Protein AF-A0A7V9THN9-F1 (afdb_monomer_lite)

Foldseek 3Di:
DDDFDKDKDKDKDWADPDPFKIKIKIKIKMFTPPLAFDQQVQADADAPLLAAPQGHPRPQFLCQPVDWDFDPDPDPPTDTDRRHNGFRIKMKMKMKMKGKDWDWDKDWDDFDDDPPDTDHTDIDTDTFTKMKMKMKMKMWGHHSDPVTHTGDIWMKIWIWIHGPQKIWIWMHTPPDDGDIGTDIDGHDSD

Secondary structure (DSSP, 8-state):
-----EEEEEEEEEEE-SSS-EEEEEEEEEEESSSPPPPGGG-B-B-BTTTBTTS-TTSBSTTTTS--B----SSTT---B-S--SBSEEEEEEEEEEEE--EEEEEEPPPEEETTEEEPPPEEEEEE-PEEEEEEEEEEEE-SSTTSPPPPPEEEEEEEEEETTEEEEEEEESSS----EEEEEES---

Radius of gyration: 24.6 Å; chains: 1; bounding box: 77×29×72 Å

Sequence (190 aa):
FGRFRTGLIDLRRYNRVDPESRLNFRLIAGGSLDGRALPPQRQHALGGEGSLPGYHLFSLDCGARQGLVYRPTADESANPYFPAYGCDAFALFQAEFRGKLGFRLRLDSEPWQDGANEMRGWGLDLDLAPDWVVFVDAGRGWSMDASRPDQDMAVDAGVGLLINRIGLYLAHPLTGGSGLNFFVRLGPRF

Structure (mmCIF, N/CA/C/O backbone):
data_AF-A0A7V9THN9-F1
#
_entry.id   AF-A0A7V9THN9-F1
#
loop_
_atom_site.group_PDB
_atom_site.id
_atom_site.type_symbol
_atom_site.label_atom_id
_atom_site.label_alt_id
_atom_site.label_comp_id
_atom_site.label_asym_id
_atom_site.label_entity_id
_atom_site.label_seq_id
_atom_site.pdbx_PDB_ins_code
_atom_site.Cartn_x
_atom_site.Cartn_y
_atom_site.Cartn_z
_atom_site.occupancy
_atom_site.B_iso_or_equiv
_atom_site.auth_seq_id
_atom_site.auth_comp_id
_atom_site.auth_asym_id
_atom_site.auth_atom_id
_atom_site.pdbx_PDB_model_num
ATOM 1 N N . PHE A 1 1 ? -14.467 -14.500 26.667 1.00 53.91 1 PHE A N 1
ATOM 2 C CA . PHE A 1 1 ? -14.298 -13.953 25.306 1.00 53.91 1 PHE A CA 1
ATOM 3 C C . PHE A 1 1 ? -15.561 -14.227 24.510 1.00 53.91 1 PHE A C 1
ATOM 5 O O . PHE A 1 1 ? -15.968 -15.380 24.429 1.00 53.91 1 PHE A O 1
ATOM 12 N N . GLY A 1 2 ? -16.235 -13.189 24.010 1.00 66.19 2 GLY A N 1
ATOM 13 C CA . GLY A 1 2 ? -17.430 -13.370 23.185 1.00 66.19 2 GLY A CA 1
ATOM 14 C C . GLY A 1 2 ? -17.085 -14.066 21.866 1.00 66.19 2 GLY A C 1
ATOM 15 O O . GLY A 1 2 ? -16.006 -13.857 21.316 1.00 66.19 2 GLY A O 1
ATOM 16 N N . ARG A 1 3 ? -17.997 -14.899 21.351 1.00 86.44 3 ARG A N 1
ATOM 17 C CA . ARG A 1 3 ? -17.922 -15.442 19.981 1.00 86.44 3 ARG A CA 1
ATOM 18 C C . ARG A 1 3 ? -17.731 -14.272 19.018 1.00 86.44 3 ARG A C 1
ATOM 20 O O . ARG A 1 3 ? -18.450 -13.305 19.191 1.00 86.44 3 ARG A O 1
ATOM 27 N N . PHE A 1 4 ? -16.866 -14.341 18.015 1.00 86.88 4 PHE A N 1
ATOM 28 C CA . PHE A 1 4 ? -16.747 -13.324 16.956 1.00 86.88 4 PHE A CA 1
ATOM 29 C C . PHE A 1 4 ? -16.800 -14.007 15.587 1.00 86.88 4 PHE A C 1
ATOM 31 O O . PHE A 1 4 ? -16.498 -15.199 15.483 1.00 86.88 4 PHE A O 1
ATOM 38 N N . ARG A 1 5 ? -17.209 -13.281 14.543 1.00 94.81 5 ARG A N 1
ATOM 39 C CA . ARG A 1 5 ? -17.146 -13.747 13.152 1.00 94.81 5 ARG A CA 1
ATOM 40 C C . ARG A 1 5 ? -16.349 -12.754 12.332 1.00 94.81 5 ARG A C 1
ATOM 42 O O . ARG A 1 5 ? -16.659 -11.569 12.323 1.00 94.81 5 ARG A O 1
ATOM 49 N N . THR A 1 6 ? -15.341 -13.263 11.641 1.00 95.50 6 THR A N 1
ATOM 50 C CA . THR A 1 6 ? -14.511 -12.483 10.730 1.00 95.50 6 THR A CA 1
ATOM 51 C C . THR A 1 6 ? -14.582 -13.076 9.332 1.00 95.50 6 THR A C 1
ATOM 53 O O . THR A 1 6 ? -14.775 -14.285 9.180 1.00 95.50 6 THR A O 1
ATOM 56 N N . GLY A 1 7 ? -14.462 -12.221 8.327 1.00 96.62 7 GLY A N 1
ATOM 57 C CA . GLY A 1 7 ? -14.360 -12.603 6.929 1.00 96.62 7 GLY A CA 1
ATOM 58 C C . GLY A 1 7 ? -13.259 -11.807 6.256 1.00 96.62 7 GLY A C 1
ATOM 59 O O . GLY A 1 7 ? -12.947 -10.692 6.674 1.00 96.62 7 GLY A O 1
ATOM 60 N N . LEU A 1 8 ? -12.675 -12.396 5.220 1.00 97.81 8 LEU A N 1
ATOM 61 C CA . LEU A 1 8 ? -11.684 -11.754 4.375 1.00 97.81 8 LEU A CA 1
ATOM 62 C C . LEU A 1 8 ? -11.903 -12.206 2.936 1.00 97.81 8 LEU A C 1
ATOM 64 O O . LEU A 1 8 ? -12.129 -13.389 2.680 1.00 97.81 8 LEU A O 1
ATOM 68 N N . ILE A 1 9 ? -11.822 -11.258 2.012 1.00 98.06 9 ILE A N 1
ATOM 69 C CA . ILE A 1 9 ? -11.867 -11.485 0.573 1.00 98.06 9 ILE A CA 1
ATOM 70 C C . ILE A 1 9 ? -10.661 -10.794 -0.067 1.00 98.06 9 ILE A C 1
ATOM 72 O O . ILE A 1 9 ? -10.387 -9.641 0.243 1.00 98.06 9 ILE A O 1
ATOM 76 N N . ASP A 1 10 ? -9.934 -11.500 -0.935 1.00 97.75 10 ASP A N 1
ATOM 77 C CA . ASP A 1 10 ? -8.822 -10.969 -1.740 1.00 97.75 10 ASP A CA 1
ATOM 78 C C . ASP A 1 10 ? -9.095 -11.336 -3.204 1.00 97.75 10 ASP A C 1
ATOM 80 O O . ASP A 1 10 ? -9.086 -12.509 -3.581 1.00 97.75 10 ASP A O 1
ATOM 84 N N . LEU A 1 11 ? -9.413 -10.328 -4.011 1.00 98.06 11 LEU A N 1
ATOM 85 C CA . LEU A 1 11 ? -9.688 -10.444 -5.435 1.00 98.06 11 LEU A CA 1
ATOM 86 C C . LEU A 1 11 ? -8.518 -9.854 -6.205 1.00 98.06 11 LEU A C 1
ATOM 88 O O . LEU A 1 11 ? -8.147 -8.701 -5.992 1.00 98.06 11 LEU A O 1
ATOM 92 N N . ARG A 1 12 ? -7.970 -10.626 -7.143 1.00 97.06 12 ARG A N 1
ATOM 93 C CA . ARG A 1 12 ? -6.851 -10.198 -7.985 1.00 97.06 12 ARG A CA 1
ATOM 94 C C . ARG A 1 12 ? -7.176 -10.421 -9.443 1.00 97.06 12 ARG A C 1
ATOM 96 O O . ARG A 1 12 ? -7.687 -11.476 -9.817 1.00 97.06 12 ARG A O 1
ATOM 103 N N . ARG A 1 13 ? -6.863 -9.433 -10.274 1.00 96.19 13 ARG A N 1
ATOM 104 C CA . ARG A 1 13 ? -7.057 -9.510 -11.718 1.00 96.19 13 ARG A CA 1
ATOM 105 C C . ARG A 1 13 ? -5.831 -8.984 -12.440 1.00 96.19 13 ARG A C 1
ATOM 107 O O . ARG A 1 13 ? -5.438 -7.842 -12.240 1.00 96.19 13 ARG A O 1
ATOM 114 N N . TYR A 1 14 ? -5.287 -9.808 -13.327 1.00 95.31 14 TYR A N 1
ATOM 115 C CA . TYR A 1 14 ? -4.123 -9.485 -14.145 1.00 95.31 14 TYR A CA 1
ATOM 116 C C . TYR A 1 14 ? -4.570 -9.383 -15.598 1.00 95.31 14 TYR A C 1
ATOM 118 O O . TYR A 1 14 ? -5.066 -10.357 -16.166 1.00 95.31 14 TYR A O 1
ATOM 126 N N . ASN A 1 15 ? -4.426 -8.205 -16.197 1.00 93.75 15 ASN A N 1
ATOM 127 C CA . ASN A 1 15 ? -4.847 -7.946 -17.568 1.00 93.75 15 ASN A CA 1
ATOM 128 C C . ASN A 1 15 ? -3.610 -7.663 -18.414 1.00 93.75 15 ASN A C 1
ATOM 130 O O . ASN A 1 15 ? -2.826 -6.768 -18.106 1.00 93.75 15 ASN A O 1
ATOM 134 N N . ARG A 1 16 ? -3.425 -8.419 -19.493 1.00 93.38 16 ARG A N 1
ATOM 135 C CA . ARG A 1 16 ? -2.402 -8.112 -20.492 1.00 93.38 16 ARG A CA 1
ATOM 136 C C . ARG A 1 16 ? -2.960 -7.040 -21.425 1.00 93.38 16 ARG A C 1
ATOM 138 O O . ARG A 1 16 ? -3.994 -7.280 -22.040 1.00 93.38 16 ARG A O 1
ATOM 145 N N . VAL A 1 17 ? -2.309 -5.880 -21.483 1.00 91.31 17 VAL A N 1
ATOM 146 C CA . VAL A 1 17 ? -2.739 -4.762 -22.343 1.00 91.31 17 VAL A CA 1
ATOM 147 C C . VAL A 1 17 ? -2.081 -4.877 -23.716 1.00 91.31 17 VAL A C 1
ATOM 149 O O . VAL A 1 17 ? -2.745 -4.714 -24.733 1.00 91.31 17 VAL A O 1
ATOM 152 N N . ASP A 1 18 ? -0.806 -5.262 -23.744 1.00 88.69 18 ASP A N 1
ATOM 153 C CA . ASP A 1 18 ? -0.036 -5.519 -24.960 1.00 88.69 18 ASP A CA 1
ATOM 154 C C . ASP A 1 18 ? 1.001 -6.645 -24.702 1.00 88.69 18 ASP A C 1
ATOM 156 O O . ASP A 1 18 ? 1.015 -7.248 -23.617 1.00 88.69 18 ASP A O 1
ATOM 160 N N . PRO A 1 19 ? 1.842 -7.034 -25.680 1.00 87.94 19 PRO A N 1
ATOM 161 C CA . PRO A 1 19 ? 2.818 -8.096 -25.476 1.00 87.94 19 PRO A CA 1
ATOM 162 C C . PRO A 1 19 ? 3.791 -7.872 -24.307 1.00 87.94 19 PRO A C 1
ATOM 164 O O . PRO A 1 19 ? 4.223 -8.863 -23.706 1.00 87.94 19 PRO A O 1
ATOM 167 N N . GLU A 1 20 ? 4.077 -6.620 -23.963 1.00 87.44 20 GLU A N 1
ATOM 168 C CA . GLU A 1 20 ? 5.100 -6.176 -23.017 1.00 87.44 20 GLU A CA 1
ATOM 169 C C . GLU A 1 20 ? 4.533 -5.460 -21.779 1.00 87.44 20 GLU A C 1
ATOM 171 O O . GLU A 1 20 ? 5.239 -5.360 -20.775 1.00 87.44 20 GLU A O 1
ATOM 176 N N . SER A 1 21 ? 3.257 -5.060 -21.787 1.00 90.38 21 SER A N 1
ATOM 177 C CA . SER A 1 21 ? 2.614 -4.351 -20.674 1.00 90.38 21 SER A CA 1
ATOM 178 C C . SER A 1 21 ? 1.455 -5.110 -20.032 1.00 90.38 21 SER A C 1
ATOM 180 O O . SER A 1 21 ? 0.700 -5.862 -20.666 1.00 90.38 21 SER A O 1
ATOM 182 N N . ARG A 1 22 ? 1.283 -4.893 -18.726 1.00 92.81 22 ARG A N 1
ATOM 183 C CA . ARG A 1 22 ? 0.204 -5.478 -17.923 1.00 92.81 22 ARG A CA 1
ATOM 184 C C . ARG A 1 22 ? -0.399 -4.451 -16.977 1.00 92.81 22 ARG A C 1
ATOM 186 O O . ARG A 1 22 ? 0.304 -3.620 -16.416 1.00 92.81 22 ARG A O 1
ATOM 193 N N . LEU A 1 23 ? -1.701 -4.582 -16.774 1.00 94.94 23 LEU A N 1
ATOM 194 C CA . LEU A 1 23 ? -2.496 -3.820 -15.828 1.00 94.94 23 LEU A CA 1
ATOM 195 C C . LEU A 1 23 ? -3.096 -4.775 -14.796 1.00 94.94 23 LEU A C 1
ATOM 197 O O . LEU A 1 23 ? -3.936 -5.622 -15.122 1.00 94.94 23 LEU A O 1
ATOM 201 N N . ASN A 1 24 ? -2.658 -4.636 -13.552 1.00 95.56 24 ASN A N 1
ATOM 202 C CA . ASN A 1 24 ? -3.003 -5.514 -12.449 1.00 95.56 24 ASN A CA 1
ATOM 203 C C . ASN A 1 24 ? -3.843 -4.753 -11.426 1.00 95.56 24 ASN A C 1
ATOM 205 O O . ASN A 1 24 ? -3.547 -3.612 -11.082 1.00 95.56 24 ASN A O 1
ATOM 209 N N . PHE A 1 25 ? -4.871 -5.414 -10.914 1.00 97.06 25 PHE A N 1
ATOM 210 C CA . PHE A 1 25 ? -5.738 -4.893 -9.870 1.00 97.06 25 PHE A CA 1
ATOM 211 C C . PHE A 1 25 ? -5.809 -5.881 -8.718 1.00 97.06 25 PHE A C 1
ATOM 213 O O . PHE A 1 25 ? -5.881 -7.095 -8.936 1.00 97.06 25 PHE A O 1
ATOM 220 N N . ARG A 1 26 ? -5.862 -5.354 -7.501 1.00 97.25 26 ARG A N 1
ATOM 221 C CA . ARG A 1 26 ? -6.133 -6.110 -6.288 1.00 97.25 26 ARG A CA 1
ATOM 222 C C . ARG A 1 26 ? -7.123 -5.353 -5.418 1.00 97.25 26 ARG A C 1
ATOM 224 O O . ARG A 1 26 ? -6.970 -4.161 -5.189 1.00 97.25 26 ARG A O 1
ATOM 231 N N . LEU A 1 27 ? -8.121 -6.065 -4.920 1.00 98.06 27 LEU A N 1
ATOM 232 C CA . LEU A 1 27 ? -9.055 -5.581 -3.916 1.00 98.06 27 LEU A CA 1
ATOM 233 C C . LEU A 1 27 ? -9.049 -6.581 -2.768 1.00 98.06 27 LEU A C 1
ATOM 235 O O . LEU A 1 27 ? -9.423 -7.736 -2.958 1.00 98.06 27 LEU A O 1
ATOM 239 N N . ILE A 1 28 ? -8.642 -6.139 -1.586 1.00 97.94 28 ILE A N 1
ATOM 240 C CA . ILE A 1 28 ? -8.711 -6.931 -0.365 1.00 97.94 28 ILE A CA 1
ATOM 241 C C . ILE A 1 28 ? -9.543 -6.189 0.673 1.00 97.94 28 ILE A C 1
ATOM 243 O O . ILE A 1 28 ? -9.328 -5.010 0.933 1.00 97.94 28 ILE A O 1
ATOM 247 N N . ALA A 1 29 ? -10.508 -6.879 1.261 1.00 98.19 29 ALA A N 1
ATOM 248 C CA . ALA A 1 29 ? -11.337 -6.342 2.326 1.00 98.19 29 ALA A CA 1
ATOM 249 C C . ALA A 1 29 ? -11.581 -7.422 3.372 1.00 98.19 29 ALA A C 1
ATOM 251 O O . ALA A 1 29 ? -11.646 -8.613 3.059 1.00 98.19 29 ALA A O 1
ATOM 252 N N . GLY A 1 30 ? -11.716 -7.018 4.625 1.00 97.62 30 GLY A N 1
ATOM 253 C CA . GLY A 1 30 ? -11.952 -7.962 5.702 1.00 97.62 30 GLY A CA 1
ATOM 254 C C . GLY A 1 30 ? -12.265 -7.278 7.014 1.00 97.62 30 GLY A C 1
ATOM 255 O O . GLY A 1 30 ? -12.125 -6.065 7.147 1.00 97.62 30 GLY A O 1
ATOM 256 N N . GLY A 1 31 ? -12.716 -8.062 7.983 1.00 96.88 31 GLY A N 1
ATOM 257 C CA . GLY A 1 31 ? -13.090 -7.541 9.289 1.00 96.88 31 GLY A CA 1
ATOM 258 C C . GLY A 1 31 ? -14.212 -8.310 9.958 1.00 96.88 31 GLY A C 1
ATOM 259 O O . GLY A 1 31 ? -14.461 -9.478 9.649 1.00 96.88 31 GLY A O 1
ATOM 260 N N . SER A 1 32 ? -14.869 -7.640 10.899 1.00 96.19 32 SER A N 1
ATOM 261 C CA . SER A 1 32 ? -16.039 -8.135 11.618 1.00 96.19 32 SER A CA 1
ATOM 262 C C . SER A 1 32 ? -17.243 -8.295 10.689 1.00 96.19 32 SER A C 1
ATOM 264 O O . SER A 1 32 ? -17.630 -7.360 9.993 1.00 96.19 32 SER A O 1
ATOM 266 N N . LEU A 1 33 ? -17.860 -9.479 10.699 1.00 95.50 33 LEU A N 1
ATOM 267 C CA . LEU A 1 33 ? -19.071 -9.782 9.918 1.00 95.50 33 LEU A CA 1
ATOM 268 C C . LEU A 1 33 ? -20.364 -9.592 10.712 1.00 95.50 33 LEU A C 1
ATOM 270 O O . LEU A 1 33 ? -21.453 -9.712 10.159 1.00 95.50 33 LEU A O 1
ATOM 274 N N . ASP A 1 34 ? -20.258 -9.377 12.020 1.00 93.31 34 ASP A N 1
ATOM 275 C CA . ASP A 1 34 ? -21.409 -9.226 12.909 1.00 93.31 34 ASP A CA 1
ATOM 276 C C . ASP A 1 34 ? -21.431 -7.884 13.645 1.00 93.31 34 ASP A C 1
ATOM 278 O O . ASP A 1 34 ? -22.173 -7.732 14.612 1.00 93.31 34 ASP A O 1
ATOM 282 N N . GLY A 1 35 ? -20.643 -6.915 13.165 1.00 91.06 35 GLY A N 1
ATOM 283 C CA . GLY A 1 35 ? -20.645 -5.535 13.653 1.00 91.06 35 GLY A CA 1
ATOM 284 C C . GLY A 1 35 ? -20.095 -5.370 15.068 1.00 91.06 35 GLY A C 1
ATOM 285 O O . GLY A 1 35 ? -20.323 -4.343 15.696 1.00 91.06 35 GLY A O 1
ATOM 286 N N . ARG A 1 36 ? -19.403 -6.380 15.605 1.00 93.25 36 ARG A N 1
ATOM 287 C CA . ARG A 1 36 ? -18.794 -6.326 16.939 1.00 93.25 36 ARG A CA 1
ATOM 288 C C . ARG A 1 36 ? -17.298 -6.087 16.844 1.00 93.25 36 ARG A C 1
ATOM 290 O O . ARG A 1 36 ? -16.661 -6.586 15.914 1.00 93.25 36 ARG A O 1
ATOM 297 N N . ALA A 1 37 ? -16.753 -5.380 17.831 1.00 92.94 37 ALA A N 1
ATOM 298 C CA . ALA A 1 37 ? -15.317 -5.165 17.959 1.00 92.94 37 ALA A CA 1
ATOM 299 C C . ALA A 1 37 ? -14.564 -6.503 17.940 1.00 92.94 37 ALA A C 1
ATOM 301 O O . ALA A 1 37 ? -14.927 -7.461 18.636 1.00 92.94 37 ALA A O 1
ATOM 302 N N . LEU A 1 38 ? -13.529 -6.574 17.108 1.00 94.44 38 LEU A N 1
ATOM 303 C CA . LEU A 1 38 ? -12.670 -7.740 17.018 1.00 94.44 38 LEU A CA 1
ATOM 304 C C . LEU A 1 38 ? -11.696 -7.747 18.198 1.00 94.44 38 LEU A C 1
ATOM 306 O O . LEU A 1 38 ? -11.260 -6.687 18.653 1.00 94.44 38 LEU A O 1
ATOM 310 N N . PRO A 1 39 ? -11.302 -8.933 18.695 1.00 92.44 39 PRO A N 1
ATOM 311 C CA . PRO A 1 39 ? -10.204 -9.006 19.646 1.00 92.44 39 PRO A CA 1
ATOM 312 C C . PRO A 1 39 ? -8.922 -8.442 19.001 1.00 92.44 39 PRO A C 1
ATOM 314 O O . PRO A 1 39 ? -8.739 -8.626 17.794 1.00 92.44 39 PRO A O 1
ATOM 317 N N . PRO A 1 40 ? -8.002 -7.825 19.767 1.00 91.31 40 PRO A N 1
ATOM 318 C CA . PRO A 1 40 ? -6.825 -7.146 19.212 1.00 91.31 40 PRO A CA 1
ATOM 319 C C . PRO A 1 40 ? -5.994 -7.999 18.242 1.00 91.31 40 PRO A C 1
ATOM 321 O O . PRO A 1 40 ? -5.515 -7.500 17.234 1.00 91.31 40 PRO A O 1
ATOM 324 N N . GLN A 1 41 ? -5.894 -9.313 18.466 1.00 91.62 41 GLN A N 1
ATOM 325 C CA . GLN A 1 41 ? -5.148 -10.246 17.604 1.00 91.62 41 GLN A CA 1
ATOM 326 C C . GLN A 1 41 ? -5.793 -10.479 16.224 1.00 91.62 41 GLN A C 1
ATOM 328 O O . GLN A 1 41 ? -5.217 -11.161 15.378 1.00 91.62 41 GLN A O 1
ATOM 333 N N . ARG A 1 42 ? -7.021 -9.995 16.019 1.00 94.06 42 ARG A N 1
ATOM 334 C CA . ARG A 1 42 ? -7.793 -10.107 14.773 1.00 94.06 42 ARG A CA 1
ATOM 335 C C . ARG A 1 42 ? -8.072 -8.749 14.135 1.00 94.06 42 ARG A C 1
ATOM 337 O O . ARG A 1 42 ? -8.706 -8.714 13.090 1.00 94.06 42 ARG A O 1
ATOM 344 N N . GLN A 1 43 ? -7.636 -7.661 14.759 1.00 95.50 43 GLN A N 1
ATOM 345 C CA . GLN A 1 43 ? -7.740 -6.329 14.181 1.00 95.50 43 GLN A CA 1
ATOM 346 C C . GLN A 1 43 ? -6.696 -6.138 13.079 1.00 95.50 43 GLN A C 1
ATOM 348 O O . GLN A 1 43 ? -5.666 -6.814 13.041 1.00 95.50 43 GLN A O 1
ATOM 353 N N . HIS A 1 44 ? -6.969 -5.201 12.181 1.00 95.81 44 HIS A N 1
ATOM 354 C CA . HIS A 1 44 ? -6.170 -4.939 10.993 1.00 95.81 44 HIS A CA 1
ATOM 355 C C . HIS A 1 44 ? -5.741 -3.481 10.957 1.00 95.81 44 HIS A C 1
ATOM 357 O O . HIS A 1 44 ? -6.511 -2.595 11.302 1.00 95.81 44 HIS A O 1
ATOM 363 N N . ALA A 1 45 ? -4.530 -3.216 10.496 1.00 95.75 45 ALA A N 1
ATOM 364 C CA . ALA A 1 45 ? -4.054 -1.860 10.291 1.00 95.75 45 ALA A CA 1
ATOM 365 C C . ALA A 1 45 ? -3.393 -1.759 8.915 1.00 95.75 45 ALA A C 1
ATOM 367 O O . ALA A 1 45 ? -2.813 -2.734 8.429 1.00 95.75 45 ALA A O 1
ATOM 368 N N . LEU A 1 46 ? -3.532 -0.594 8.286 1.00 96.25 46 LEU A N 1
ATOM 369 C CA . LEU A 1 46 ? -2.955 -0.284 6.978 1.00 96.25 46 LEU A CA 1
ATOM 370 C C . LEU A 1 46 ? -1.800 0.718 7.135 1.00 96.25 46 LEU A C 1
ATOM 372 O O . LEU A 1 46 ? -1.645 1.363 8.175 1.00 96.25 46 LEU A O 1
ATOM 376 N N . GLY A 1 47 ? -0.980 0.825 6.094 1.00 95.06 47 GLY A N 1
ATOM 377 C CA . GLY A 1 47 ? 0.286 1.556 6.091 1.00 95.06 47 GLY A CA 1
ATOM 378 C C . GLY A 1 47 ? 1.483 0.634 5.845 1.00 95.06 47 GLY A C 1
ATOM 379 O O . GLY A 1 47 ? 1.450 -0.554 6.184 1.00 95.06 47 GLY A O 1
ATOM 380 N N . GLY A 1 48 ? 2.540 1.179 5.248 1.00 94.62 48 GLY A N 1
ATOM 381 C CA . GLY A 1 48 ? 3.750 0.452 4.870 1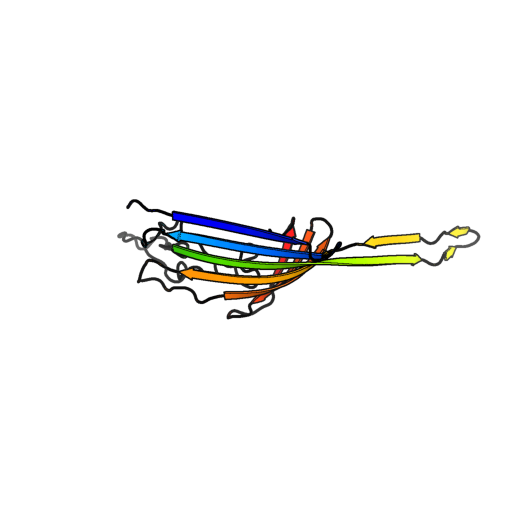.00 94.62 48 GLY A CA 1
ATOM 382 C C . GLY A 1 48 ? 3.644 -0.295 3.537 1.00 94.62 48 GLY A C 1
ATOM 383 O O . GLY A 1 48 ? 2.592 -0.387 2.903 1.00 94.62 48 GLY A O 1
ATOM 384 N N . GLU A 1 49 ? 4.755 -0.901 3.125 1.00 93.44 49 GLU A N 1
ATOM 385 C CA . GLU A 1 49 ? 5.033 -1.398 1.767 1.00 93.44 49 GLU A CA 1
ATOM 386 C C . GLU A 1 49 ? 4.144 -2.573 1.318 1.00 93.44 49 GLU A C 1
ATOM 388 O O . GLU A 1 49 ? 4.116 -2.949 0.142 1.00 93.44 49 GLU A O 1
ATOM 393 N N . GLY A 1 50 ? 3.430 -3.191 2.262 1.00 89.69 50 GLY A N 1
ATOM 394 C CA . GLY A 1 50 ? 2.471 -4.265 2.008 1.00 89.69 50 GLY A CA 1
ATOM 395 C C . GLY A 1 50 ? 1.043 -3.790 1.723 1.00 89.69 50 GLY A C 1
ATOM 396 O O . GLY A 1 50 ? 0.234 -4.598 1.264 1.00 89.69 50 GLY A O 1
ATOM 397 N N . SER A 1 51 ? 0.726 -2.520 1.997 1.00 94.94 51 SER A N 1
ATOM 398 C CA . SER A 1 51 ? -0.616 -1.957 1.811 1.00 94.94 51 SER A CA 1
ATOM 399 C C . SER A 1 51 ? -0.576 -0.574 1.164 1.00 94.94 51 SER A C 1
ATOM 401 O O . SER A 1 51 ? -0.915 -0.460 -0.007 1.00 94.94 51 SER A O 1
ATOM 403 N N . LEU A 1 52 ? -0.123 0.433 1.908 1.00 96.50 52 LEU A N 1
ATOM 404 C CA . LEU A 1 52 ? -0.020 1.830 1.503 1.00 96.50 52 LEU A CA 1
ATOM 405 C C . LEU A 1 52 ? 1.445 2.285 1.668 1.00 96.50 52 LEU A C 1
ATOM 407 O O . LEU A 1 52 ? 1.807 2.785 2.741 1.00 96.50 52 LEU A O 1
ATOM 411 N N . PRO A 1 53 ? 2.319 2.044 0.670 1.00 96.19 53 PRO A N 1
ATOM 412 C CA . PRO A 1 53 ? 3.753 2.323 0.758 1.00 96.19 53 PRO A CA 1
ATOM 413 C C . PRO A 1 53 ? 4.103 3.803 0.957 1.00 96.19 53 PRO A C 1
ATOM 415 O O . PRO A 1 53 ? 5.211 4.092 1.399 1.00 96.19 53 PRO A O 1
ATOM 418 N N . GLY A 1 54 ? 3.207 4.739 0.637 1.00 96.38 54 GLY A N 1
ATOM 419 C CA . GLY A 1 54 ? 3.406 6.165 0.909 1.00 96.38 54 GLY A CA 1
ATOM 420 C C . GLY A 1 54 ? 3.257 6.533 2.390 1.00 96.38 54 GLY A C 1
ATOM 421 O O . GLY A 1 54 ? 3.620 7.637 2.784 1.00 96.38 54 GLY A O 1
ATOM 422 N N . TYR A 1 55 ? 2.744 5.621 3.218 1.00 96.12 55 TYR A N 1
ATOM 423 C CA . TYR A 1 55 ? 2.468 5.844 4.635 1.00 96.12 55 TYR A CA 1
ATOM 424 C C . TYR A 1 55 ? 3.355 4.964 5.515 1.00 96.12 55 TYR A C 1
ATOM 426 O O . TYR A 1 55 ? 3.749 3.862 5.130 1.00 96.12 55 TYR A O 1
ATOM 434 N N . HIS A 1 56 ? 3.629 5.423 6.737 1.00 93.50 56 HIS A N 1
ATOM 435 C CA . HIS A 1 56 ? 4.352 4.619 7.718 1.00 93.50 56 HIS A CA 1
ATOM 436 C C . HIS A 1 56 ? 3.567 3.357 8.101 1.00 93.50 56 HIS A C 1
ATOM 438 O O . HIS A 1 56 ? 2.343 3.268 7.968 1.00 93.50 56 HIS A O 1
ATOM 444 N N . LEU A 1 57 ? 4.287 2.357 8.611 1.00 92.81 57 LEU A N 1
ATOM 445 C CA . LEU A 1 57 ? 3.667 1.137 9.110 1.00 92.81 57 LEU A CA 1
ATOM 446 C C . LEU A 1 57 ? 2.655 1.477 10.215 1.00 92.81 57 LEU A C 1
ATOM 448 O O . LEU A 1 57 ? 2.987 2.172 11.174 1.00 92.81 57 LEU A O 1
ATOM 452 N N . PHE A 1 58 ? 1.436 0.951 10.085 1.00 92.50 58 PHE A N 1
ATOM 453 C CA . PHE A 1 58 ? 0.322 1.197 11.008 1.00 92.50 58 PHE A CA 1
ATOM 454 C C . PHE A 1 58 ? -0.164 2.654 11.085 1.00 92.50 58 PHE A C 1
ATOM 456 O O . PHE A 1 58 ? -0.749 3.037 12.094 1.00 92.50 58 PHE A O 1
ATOM 463 N N . SER A 1 59 ? 0.024 3.466 10.039 1.00 92.75 59 SER A N 1
ATOM 464 C CA . SER A 1 59 ? -0.561 4.815 9.991 1.00 92.75 59 SER A CA 1
ATOM 465 C C . SER A 1 59 ? -2.093 4.824 10.051 1.00 92.75 59 SER A C 1
ATOM 467 O O . SER A 1 59 ? -2.669 5.795 10.532 1.00 92.75 59 SER A O 1
ATOM 469 N N . LEU A 1 60 ? -2.758 3.767 9.574 1.00 95.06 60 LEU A N 1
ATOM 470 C CA . LEU A 1 60 ? -4.214 3.620 9.618 1.00 95.06 60 LEU A CA 1
ATOM 471 C C . LEU A 1 60 ? -4.583 2.476 10.570 1.00 95.06 60 LEU A C 1
ATOM 473 O O . LEU A 1 60 ? -4.774 1.335 10.147 1.00 95.06 60 LEU A O 1
ATOM 477 N N . ASP A 1 61 ? -4.678 2.783 11.862 1.00 95.25 61 ASP A N 1
ATOM 478 C CA . ASP A 1 61 ? -4.872 1.810 12.948 1.00 95.25 61 ASP A CA 1
ATOM 479 C C . ASP A 1 61 ? -6.151 2.038 13.783 1.00 95.25 61 ASP A C 1
ATOM 481 O O . ASP A 1 61 ? -6.288 1.487 14.874 1.00 95.25 61 ASP A O 1
ATOM 485 N N . CYS A 1 62 ? -7.084 2.866 13.299 1.00 95.38 62 CYS A N 1
ATOM 486 C CA . CYS A 1 62 ? -8.286 3.294 14.030 1.00 95.38 62 CYS A CA 1
ATOM 487 C C . CYS A 1 62 ? -8.008 3.762 15.473 1.00 95.38 62 CYS A C 1
ATOM 489 O O . CYS A 1 62 ? -8.727 3.412 16.410 1.00 95.38 62 CYS A O 1
ATOM 491 N N . GLY A 1 63 ? -6.914 4.504 15.676 1.00 91.12 63 GLY A N 1
ATOM 492 C CA . GLY A 1 63 ? -6.556 5.069 16.975 1.00 91.12 63 GLY A CA 1
ATOM 493 C C . GLY A 1 63 ? -6.023 4.051 17.983 1.00 91.12 63 GLY A C 1
ATOM 494 O O . GLY A 1 63 ? -5.867 4.383 19.158 1.00 91.12 63 GLY A O 1
ATOM 495 N N . ALA A 1 64 ? -5.708 2.823 17.555 1.00 90.81 64 ALA A N 1
ATOM 496 C CA . ALA A 1 64 ? -5.195 1.771 18.431 1.00 90.81 64 ALA A CA 1
ATOM 497 C C . ALA A 1 64 ? -3.933 2.184 19.210 1.00 90.81 64 ALA A C 1
ATOM 499 O O . ALA A 1 64 ? -3.717 1.701 20.322 1.00 90.81 64 ALA A O 1
ATOM 500 N N . ARG A 1 65 ? -3.124 3.096 18.653 1.00 85.25 65 ARG A N 1
ATOM 501 C CA . ARG A 1 65 ? -1.883 3.600 19.261 1.00 85.25 65 ARG A CA 1
ATOM 502 C C . ARG A 1 65 ? -2.001 4.985 19.905 1.00 85.25 65 ARG A C 1
ATOM 504 O O . ARG A 1 65 ? -0.988 5.527 20.336 1.00 85.25 65 ARG A O 1
ATOM 511 N N . GLN A 1 66 ? -3.199 5.566 19.988 1.00 83.44 66 GLN A N 1
ATOM 512 C CA . GLN A 1 66 ? -3.388 6.926 20.518 1.00 83.44 66 GLN A CA 1
ATOM 513 C C . GLN A 1 66 ? -3.460 6.991 22.051 1.00 83.44 66 GLN A C 1
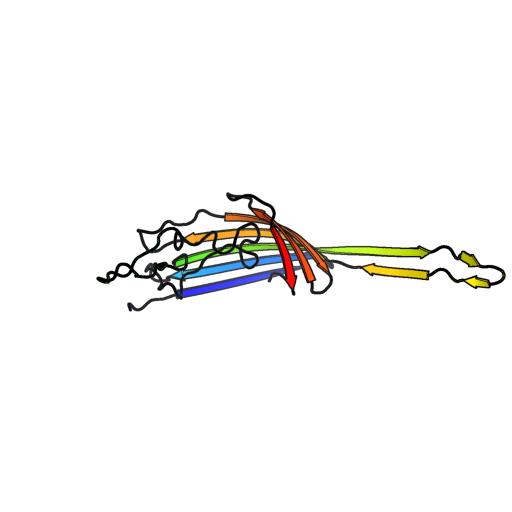ATOM 515 O O . GLN A 1 66 ? -3.231 8.054 22.622 1.00 83.44 66 GLN A O 1
ATOM 520 N N . GLY A 1 67 ? -3.754 5.877 22.728 1.00 73.12 67 GLY A N 1
ATOM 521 C CA . GLY A 1 67 ? -3.920 5.841 24.181 1.00 73.12 67 GLY A CA 1
ATOM 522 C C . GLY A 1 67 ? -3.280 4.612 24.815 1.00 73.12 67 GLY A C 1
ATOM 523 O O . GLY A 1 67 ? -3.488 3.484 24.367 1.00 73.12 67 GLY A O 1
ATOM 524 N N . LEU A 1 68 ? -2.514 4.841 25.880 1.00 81.56 68 LEU A N 1
ATOM 525 C CA . LEU A 1 68 ? -1.991 3.788 26.742 1.00 81.56 68 LEU A CA 1
ATOM 526 C C . LEU A 1 68 ? -2.994 3.500 27.858 1.00 81.56 68 LEU A C 1
ATOM 528 O O . LEU A 1 68 ? -3.533 4.421 28.471 1.00 81.56 68 LEU A O 1
ATOM 532 N N . VAL A 1 69 ? -3.217 2.220 28.144 1.00 81.19 69 VAL A N 1
ATOM 533 C CA . VAL A 1 69 ? -4.000 1.780 29.300 1.00 81.19 69 VAL A CA 1
ATOM 534 C C . VAL A 1 69 ? -3.052 1.212 30.345 1.00 81.19 69 VAL A C 1
ATOM 536 O O . VAL A 1 69 ? -2.131 0.455 30.032 1.00 81.19 69 VAL A O 1
ATOM 539 N N . TYR A 1 70 ? -3.294 1.570 31.602 1.00 81.56 70 TYR A N 1
ATOM 540 C CA . TYR A 1 70 ? -2.562 1.051 32.749 1.00 81.56 70 TYR A CA 1
ATOM 541 C C . TYR A 1 70 ? -3.354 -0.083 33.383 1.00 81.56 70 TYR A C 1
ATOM 543 O O . TYR A 1 70 ? -4.585 -0.046 33.468 1.00 81.56 70 TYR A O 1
ATOM 551 N N . ARG A 1 71 ? -2.654 -1.129 33.822 1.00 75.44 71 ARG A N 1
ATOM 552 C CA . ARG A 1 71 ? -3.299 -2.193 34.587 1.00 75.44 71 ARG A CA 1
ATOM 553 C C . ARG A 1 71 ? -3.736 -1.608 35.936 1.00 75.44 71 ARG A C 1
ATOM 555 O O . ARG A 1 71 ? -2.912 -0.972 36.586 1.00 75.44 71 ARG A O 1
ATOM 562 N N . PRO A 1 72 ? -4.982 -1.826 36.385 1.00 67.56 72 PRO A N 1
ATOM 563 C CA . PRO A 1 72 ? -5.390 -1.434 37.725 1.00 67.56 72 PRO A CA 1
ATOM 564 C C . PRO A 1 72 ? -4.739 -2.393 38.732 1.00 67.56 72 PRO A C 1
ATOM 566 O O . PRO A 1 72 ? -5.312 -3.415 39.105 1.00 67.56 72 PRO A O 1
ATOM 569 N N . THR A 1 73 ? -3.498 -2.111 39.114 1.00 67.44 73 THR A N 1
ATOM 570 C CA . THR A 1 73 ? -2.777 -2.770 40.210 1.00 67.44 73 THR A CA 1
ATOM 571 C C . THR A 1 73 ? -2.394 -1.721 41.245 1.00 67.44 73 THR A C 1
ATOM 573 O O . THR A 1 73 ? -2.115 -0.585 40.884 1.00 67.44 73 THR A O 1
ATOM 576 N N . ALA A 1 74 ? -2.349 -2.098 42.527 1.00 61.72 74 ALA A N 1
ATOM 577 C CA . ALA A 1 74 ? -1.908 -1.234 43.634 1.00 61.72 74 ALA A CA 1
ATOM 578 C C . ALA A 1 74 ? -0.410 -0.853 43.573 1.00 61.72 74 ALA A C 1
ATOM 580 O O . ALA A 1 74 ? 0.123 -0.266 44.507 1.00 61.72 74 ALA A O 1
ATOM 581 N N . ASP A 1 75 ? 0.259 -1.235 42.490 1.00 62.88 75 ASP A N 1
ATOM 582 C CA . ASP A 1 75 ? 1.677 -1.071 42.243 1.00 62.88 75 ASP A CA 1
ATOM 583 C C . ASP A 1 75 ? 1.818 -0.073 41.087 1.00 62.88 75 ASP A C 1
ATOM 585 O O . ASP A 1 75 ? 1.366 -0.338 39.966 1.00 62.88 75 ASP A O 1
ATOM 589 N N . GLU A 1 76 ? 2.391 1.097 41.376 1.00 57.09 76 GLU A N 1
ATOM 590 C CA . GLU A 1 76 ? 2.564 2.218 40.435 1.00 57.09 76 GLU A CA 1
ATOM 591 C C . GLU A 1 76 ? 3.535 1.890 39.281 1.00 57.09 76 GLU A C 1
ATOM 593 O O . GLU A 1 76 ? 3.721 2.684 38.362 1.00 57.09 76 GLU A O 1
ATOM 598 N N . SER A 1 77 ? 4.126 0.693 39.294 1.00 63.97 77 SER A N 1
ATOM 599 C CA . SER A 1 77 ? 5.052 0.166 38.289 1.00 63.97 77 SER A CA 1
ATOM 600 C C . SER A 1 77 ? 4.376 -0.556 37.108 1.00 63.97 77 SER A C 1
ATOM 602 O O . SER A 1 77 ? 5.048 -1.203 36.302 1.00 63.97 77 SER A O 1
ATOM 604 N N . ALA A 1 78 ? 3.046 -0.475 36.974 1.00 70.62 78 ALA A N 1
ATOM 605 C CA . ALA A 1 78 ? 2.315 -1.167 35.915 1.00 70.62 78 ALA A CA 1
ATOM 606 C C . ALA A 1 78 ? 2.748 -0.704 34.511 1.00 70.62 78 ALA A C 1
ATOM 608 O O . ALA A 1 78 ? 2.482 0.427 34.101 1.00 70.62 78 ALA A O 1
ATOM 609 N N . ASN A 1 79 ? 3.353 -1.616 33.742 1.00 79.75 79 ASN A N 1
ATOM 610 C CA . ASN A 1 79 ? 3.718 -1.347 32.355 1.00 79.75 79 ASN A CA 1
ATOM 611 C C . ASN A 1 79 ? 2.467 -0.987 31.531 1.00 79.75 79 ASN A C 1
ATOM 613 O O . ASN A 1 79 ? 1.512 -1.777 31.499 1.00 79.75 79 ASN A O 1
ATOM 617 N N . PRO A 1 80 ? 2.463 0.172 30.851 1.00 82.06 80 PRO A N 1
ATOM 618 C CA . PRO A 1 80 ? 1.354 0.556 29.997 1.00 82.06 80 PRO A CA 1
ATOM 619 C C . PRO A 1 80 ? 1.259 -0.385 28.791 1.00 82.06 80 PRO A C 1
ATOM 621 O O . PRO A 1 80 ? 2.268 -0.885 28.289 1.00 82.06 80 PRO A O 1
ATOM 624 N N . TYR A 1 81 ? 0.043 -0.617 28.303 1.00 83.62 81 TYR A N 1
ATOM 625 C CA . TYR A 1 81 ? -0.201 -1.434 27.116 1.00 83.62 81 TYR A CA 1
ATOM 626 C C . TYR A 1 81 ? -1.242 -0.789 26.201 1.00 83.62 81 TYR A C 1
ATOM 628 O O . TYR A 1 81 ? -2.087 -0.008 26.640 1.00 83.62 81 TYR A O 1
ATOM 636 N N . PHE A 1 82 ? -1.188 -1.136 24.915 1.00 86.62 82 PHE A N 1
ATOM 637 C CA . PHE A 1 82 ? -2.216 -0.748 23.956 1.00 86.62 82 PHE A CA 1
ATOM 638 C C . PHE A 1 82 ? -3.385 -1.737 24.037 1.00 86.62 82 PHE A C 1
ATOM 640 O O . PHE A 1 82 ? -3.168 -2.945 23.895 1.00 86.62 82 PHE A O 1
ATOM 647 N N . PRO A 1 83 ? -4.623 -1.267 24.268 1.00 84.88 83 PRO A N 1
ATOM 648 C CA . PRO A 1 83 ? -5.789 -2.143 24.379 1.00 84.88 83 PRO A CA 1
ATOM 649 C C . PRO A 1 83 ? -6.237 -2.700 23.019 1.00 84.88 83 PRO A C 1
ATOM 651 O O . PRO A 1 83 ? -7.016 -3.650 22.971 1.00 84.88 83 PRO A O 1
ATOM 654 N N . ALA A 1 84 ? -5.743 -2.121 21.925 1.00 89.31 84 ALA A N 1
ATOM 655 C CA . ALA A 1 84 ? -6.089 -2.444 20.552 1.00 89.31 84 ALA A CA 1
ATOM 656 C C . ALA A 1 84 ? -4.834 -2.566 19.678 1.00 89.31 84 ALA A C 1
ATOM 658 O O . ALA A 1 84 ? -3.759 -2.084 20.032 1.00 89.31 84 ALA A O 1
ATOM 659 N N . TYR A 1 85 ? -4.988 -3.204 18.519 1.00 90.69 85 TYR A N 1
ATOM 660 C CA . TYR A 1 85 ? -3.933 -3.348 17.514 1.00 90.69 85 TYR A CA 1
ATOM 661 C C . TYR A 1 85 ? -4.242 -2.595 16.213 1.00 90.69 85 TYR A C 1
ATOM 663 O O . TYR A 1 85 ? -3.322 -2.156 15.527 1.00 90.69 85 TYR A O 1
ATOM 671 N N . GLY A 1 86 ? -5.525 -2.437 15.870 1.00 95.38 86 GLY A N 1
ATOM 672 C CA . GLY A 1 86 ? -5.950 -1.775 14.640 1.00 95.38 86 GLY A CA 1
ATOM 673 C C . GLY A 1 86 ? -7.469 -1.634 14.520 1.00 95.38 86 GLY A C 1
ATOM 674 O O . GLY A 1 86 ? -8.208 -1.741 15.498 1.00 95.38 86 GLY A O 1
ATOM 675 N N . CYS A 1 87 ? -7.934 -1.459 13.294 1.00 96.62 87 CYS A N 1
ATOM 676 C CA . CYS A 1 87 ? -9.333 -1.413 12.892 1.00 96.62 87 CYS A CA 1
ATOM 677 C C . CYS A 1 87 ? -10.023 -2.787 12.951 1.00 96.62 87 CYS A C 1
ATOM 679 O O . CYS A 1 87 ? -9.398 -3.837 12.782 1.00 96.62 87 CYS A O 1
ATOM 681 N N . ASP A 1 88 ? -11.340 -2.781 13.143 1.00 97.19 88 ASP A N 1
ATOM 682 C CA . ASP A 1 88 ? -12.181 -3.985 13.162 1.00 97.19 88 ASP A CA 1
ATOM 683 C C . ASP A 1 88 ? -12.658 -4.392 11.761 1.00 97.19 88 ASP A C 1
ATOM 685 O O . ASP A 1 88 ? -13.067 -5.534 11.551 1.00 97.19 88 ASP A O 1
ATOM 689 N N . ALA A 1 89 ? -12.601 -3.472 10.798 1.00 97.44 89 ALA A N 1
ATOM 690 C CA . ALA A 1 89 ? -12.781 -3.743 9.380 1.00 97.44 89 ALA A CA 1
ATOM 691 C C . ALA A 1 89 ? -11.867 -2.861 8.529 1.00 97.44 89 ALA A C 1
ATOM 693 O O . ALA A 1 89 ? -11.447 -1.789 8.961 1.00 97.44 89 ALA A O 1
ATOM 694 N N . PHE A 1 90 ? -11.558 -3.307 7.315 1.00 98.12 90 PHE A N 1
ATOM 695 C CA . PHE A 1 90 ? -10.753 -2.558 6.358 1.00 98.12 90 PHE A CA 1
ATOM 696 C C . PHE A 1 90 ? -11.098 -2.920 4.913 1.00 98.12 90 PHE A C 1
ATOM 698 O O . PHE A 1 90 ? -11.626 -3.998 4.624 1.00 98.12 90 PHE A O 1
ATOM 705 N N . ALA A 1 91 ? -10.747 -2.017 4.005 1.00 98.44 91 ALA A N 1
ATOM 706 C CA . ALA A 1 91 ? -10.722 -2.252 2.572 1.00 98.44 91 ALA A CA 1
ATOM 707 C C . ALA A 1 91 ? -9.469 -1.600 1.980 1.00 98.44 91 ALA A C 1
ATOM 709 O O . ALA A 1 91 ? -9.086 -0.504 2.383 1.00 98.44 91 ALA A O 1
ATOM 710 N N . LEU A 1 92 ? -8.836 -2.285 1.034 1.00 98.50 92 LEU A N 1
ATOM 711 C CA . LEU A 1 92 ? -7.646 -1.844 0.320 1.00 98.50 92 LEU A CA 1
ATOM 712 C C . LEU A 1 92 ? -7.791 -2.207 -1.156 1.00 98.50 92 LEU A C 1
ATOM 714 O O . LEU A 1 92 ? -8.000 -3.366 -1.516 1.00 98.50 92 LEU A O 1
ATOM 718 N N . PHE A 1 93 ? -7.630 -1.205 -2.001 1.00 98.38 93 PHE A N 1
ATOM 719 C CA . PHE A 1 93 ? -7.548 -1.318 -3.442 1.00 98.38 93 PHE A CA 1
ATOM 720 C C . PHE A 1 93 ? -6.136 -0.962 -3.902 1.00 98.38 93 PHE A C 1
ATOM 722 O O . PHE A 1 93 ? -5.549 0.001 -3.419 1.00 98.38 93 PHE A O 1
ATOM 729 N N . GLN A 1 94 ? -5.602 -1.736 -4.840 1.00 98.06 94 GLN A N 1
ATOM 730 C CA . GLN A 1 94 ? -4.281 -1.534 -5.423 1.00 98.06 94 GLN A CA 1
ATOM 731 C C . GLN A 1 94 ? -4.385 -1.695 -6.936 1.00 98.06 94 GLN A C 1
ATOM 733 O O . GLN A 1 94 ? -4.927 -2.694 -7.422 1.00 98.06 94 GLN A O 1
ATOM 738 N N . ALA A 1 95 ? -3.852 -0.737 -7.682 1.00 97.81 95 ALA A N 1
ATOM 739 C CA . ALA A 1 95 ? -3.733 -0.812 -9.128 1.00 97.81 95 ALA A CA 1
ATOM 740 C C . ALA A 1 95 ? -2.277 -0.602 -9.538 1.00 97.81 95 ALA A C 1
ATOM 742 O O . ALA A 1 95 ? -1.613 0.319 -9.073 1.00 97.81 95 ALA A O 1
ATOM 743 N N . GLU A 1 96 ? -1.791 -1.464 -10.422 1.00 96.00 96 GLU A N 1
ATOM 744 C CA . GLU A 1 96 ? -0.415 -1.462 -10.903 1.00 96.00 96 GLU A CA 1
ATOM 745 C C . GLU A 1 96 ? -0.414 -1.557 -12.426 1.00 96.00 96 GLU A C 1
ATOM 747 O O . GLU A 1 96 ? -1.003 -2.474 -13.001 1.00 96.00 96 GLU A O 1
ATOM 752 N N . PHE A 1 97 ? 0.283 -0.638 -13.083 1.00 94.88 97 PHE A N 1
ATOM 753 C CA . PHE A 1 97 ? 0.598 -0.735 -14.498 1.00 94.88 97 PHE A CA 1
ATOM 754 C C . PHE A 1 97 ? 2.098 -0.948 -14.668 1.00 94.88 97 PHE A C 1
ATOM 756 O O . PHE A 1 97 ? 2.908 -0.202 -14.118 1.00 94.88 97 PHE A O 1
ATOM 763 N N . ARG A 1 98 ? 2.464 -1.983 -15.423 1.00 92.88 98 ARG A N 1
ATOM 764 C CA . ARG A 1 98 ? 3.855 -2.330 -15.717 1.00 92.88 98 ARG A CA 1
ATOM 765 C C . ARG A 1 98 ? 4.075 -2.440 -17.211 1.00 92.88 98 ARG A C 1
ATOM 767 O O . ARG A 1 98 ? 3.211 -2.970 -17.909 1.00 92.88 98 ARG A O 1
ATOM 774 N N . GLY A 1 99 ? 5.252 -2.042 -17.665 1.00 90.12 99 GLY A N 1
ATOM 775 C CA . GLY A 1 99 ? 5.716 -2.258 -19.032 1.00 90.12 99 GLY A CA 1
ATOM 776 C C . GLY A 1 99 ? 7.204 -2.578 -19.059 1.00 90.12 99 GLY A C 1
ATOM 777 O O . GLY A 1 99 ? 7.884 -2.479 -18.037 1.00 90.12 99 GLY A O 1
ATOM 778 N N . LYS A 1 100 ? 7.719 -2.959 -20.226 1.00 87.31 100 LYS A N 1
ATOM 779 C CA . LYS A 1 100 ? 9.155 -3.181 -20.427 1.00 87.31 100 LYS A CA 1
ATOM 780 C C . LYS A 1 100 ? 9.838 -1.918 -20.928 1.00 87.31 100 LYS A C 1
ATOM 782 O O . LYS A 1 100 ? 9.278 -1.196 -21.747 1.00 87.31 100 LYS A O 1
ATOM 787 N N . LEU A 1 101 ? 11.058 -1.671 -20.461 1.00 74.50 101 LEU A N 1
ATOM 788 C CA . LEU A 1 101 ? 11.994 -0.766 -21.123 1.00 74.50 101 LEU A CA 1
ATOM 789 C C . LEU A 1 101 ? 13.080 -1.615 -21.781 1.00 74.50 101 LEU A C 1
ATOM 791 O O . LEU A 1 101 ? 13.637 -2.501 -21.139 1.00 74.50 101 LEU A O 1
ATOM 795 N N . GLY A 1 102 ? 13.382 -1.360 -23.052 1.00 62.25 102 GLY A N 1
ATOM 796 C CA . GLY A 1 102 ? 14.538 -1.949 -23.724 1.00 62.25 102 GLY A CA 1
ATOM 797 C C . GLY A 1 102 ? 15.719 -0.988 -23.660 1.00 62.25 102 GLY A C 1
ATOM 798 O O . GLY A 1 102 ? 15.690 0.042 -24.332 1.00 62.25 102 GLY A O 1
ATOM 799 N N . PHE A 1 103 ? 16.751 -1.315 -22.880 1.00 60.75 103 PHE A N 1
ATOM 800 C CA . PHE A 1 103 ? 18.007 -0.567 -22.858 1.00 60.75 103 PHE A CA 1
ATOM 801 C C . PHE A 1 103 ? 19.158 -1.450 -23.334 1.00 60.75 103 PHE A C 1
ATOM 803 O O . PHE A 1 103 ? 19.386 -2.531 -22.795 1.00 60.75 103 PHE A O 1
ATOM 810 N N . ARG A 1 104 ? 19.926 -0.947 -24.302 1.00 58.06 104 ARG A N 1
ATOM 811 C CA . ARG A 1 104 ? 21.213 -1.523 -24.690 1.00 58.06 104 ARG A CA 1
ATOM 812 C C . ARG A 1 104 ? 22.315 -0.584 -24.227 1.00 58.06 104 ARG A C 1
ATOM 814 O O . ARG A 1 104 ? 22.419 0.531 -24.739 1.00 58.06 104 ARG A O 1
ATOM 821 N N . LEU A 1 105 ? 23.101 -1.013 -23.244 1.00 58.81 105 LEU A N 1
ATOM 822 C CA . LEU A 1 105 ? 24.259 -0.266 -22.768 1.00 58.81 105 LEU A CA 1
ATOM 823 C C . LEU A 1 105 ? 25.521 -0.887 -23.362 1.00 58.81 105 LEU A C 1
ATOM 825 O O . LEU A 1 105 ? 25.860 -2.024 -23.045 1.00 58.81 105 LEU A O 1
ATOM 829 N N . ARG A 1 106 ? 26.225 -0.113 -24.187 1.00 65.69 106 ARG A N 1
ATOM 830 C CA . ARG A 1 106 ? 27.514 -0.493 -24.758 1.00 65.69 106 ARG A CA 1
ATOM 831 C C . ARG A 1 106 ? 28.585 0.461 -24.245 1.00 65.69 106 ARG A C 1
ATOM 833 O O . ARG A 1 106 ? 28.528 1.656 -24.528 1.00 65.69 106 ARG A O 1
ATOM 840 N N . LEU A 1 107 ? 29.517 -0.066 -23.459 1.00 63.62 107 LEU A N 1
ATOM 841 C CA . LEU A 1 107 ? 30.679 0.659 -22.955 1.00 63.62 107 LEU A CA 1
ATOM 842 C C . LEU A 1 107 ? 31.921 0.033 -23.570 1.00 63.62 107 LEU A C 1
ATOM 844 O O . LEU A 1 107 ? 32.290 -1.081 -23.21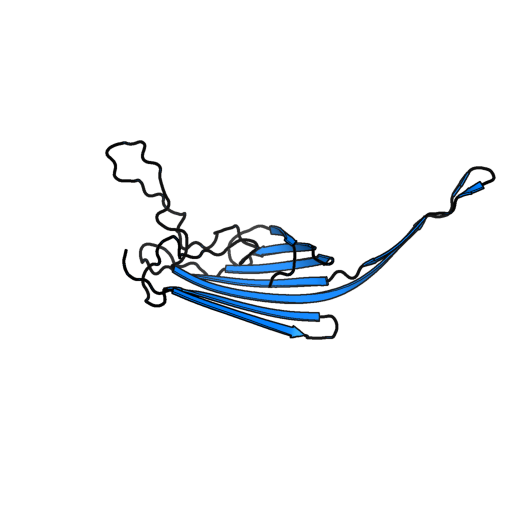0 1.00 63.62 107 LEU A O 1
ATOM 848 N N . ASP A 1 108 ? 32.551 0.766 -24.475 1.00 75.06 108 ASP A N 1
ATOM 849 C CA . ASP A 1 108 ? 33.787 0.348 -25.121 1.00 75.06 108 ASP A CA 1
ATOM 850 C C . ASP A 1 108 ? 34.916 1.244 -24.607 1.00 75.06 108 ASP A C 1
ATOM 852 O O . ASP A 1 108 ? 34.776 2.470 -24.573 1.00 75.06 108 ASP A O 1
ATOM 856 N N . SER A 1 109 ? 36.032 0.648 -24.190 1.00 73.81 109 SER A N 1
ATOM 857 C CA . SER A 1 109 ? 37.262 1.400 -23.980 1.00 73.81 109 SER A CA 1
ATOM 858 C C . SER A 1 109 ? 38.079 1.405 -25.266 1.00 73.81 109 SER A C 1
ATOM 860 O O . SER A 1 109 ? 38.266 0.363 -25.898 1.00 73.81 109 SER A O 1
ATOM 862 N N . GLU A 1 110 ? 38.613 2.568 -25.627 1.00 69.50 110 GLU A N 1
ATOM 863 C CA . GLU A 1 110 ? 39.608 2.662 -26.694 1.00 69.50 110 GLU A CA 1
ATOM 864 C C . GLU A 1 110 ? 40.804 1.754 -26.338 1.00 69.50 110 GLU A C 1
ATOM 866 O O . GLU A 1 110 ? 41.209 1.710 -25.168 1.00 69.50 110 GLU A O 1
ATOM 871 N N . PRO A 1 111 ? 41.359 0.995 -27.297 1.00 65.50 111 PRO A N 1
ATOM 872 C CA . PRO A 1 111 ? 42.614 0.285 -27.092 1.00 65.50 111 PRO A CA 1
ATOM 873 C C . PRO A 1 111 ? 43.697 1.283 -26.671 1.00 65.50 111 PRO A C 1
ATOM 875 O O . PRO A 1 111 ? 43.844 2.336 -27.291 1.00 65.50 111 PRO A O 1
ATOM 878 N N . TRP A 1 112 ? 44.466 0.966 -25.633 1.00 66.00 112 TRP A N 1
ATOM 879 C CA . TRP A 1 112 ? 45.625 1.769 -25.247 1.00 66.00 112 TRP A CA 1
ATOM 880 C C . TRP A 1 112 ? 46.911 0.991 -25.503 1.00 66.00 112 TRP A C 1
ATOM 882 O O . TRP A 1 112 ? 46.989 -0.227 -25.327 1.00 66.00 112 TRP A O 1
ATOM 892 N N . GLN A 1 113 ? 47.927 1.714 -25.955 1.00 62.34 113 GLN A N 1
ATOM 893 C CA . GLN A 1 113 ? 49.200 1.150 -26.376 1.00 62.34 113 GLN A CA 1
ATOM 894 C C . GLN A 1 113 ? 50.249 1.424 -25.296 1.00 62.34 113 GLN A C 1
ATOM 896 O O . GLN A 1 113 ? 50.470 2.580 -24.938 1.00 62.34 113 GLN A O 1
ATOM 901 N N . ASP A 1 114 ? 50.880 0.368 -24.777 1.00 57.19 114 ASP A N 1
ATOM 902 C CA . ASP A 1 114 ? 52.017 0.478 -23.857 1.00 57.19 114 ASP A CA 1
ATOM 903 C C . ASP A 1 114 ? 53.254 -0.146 -24.521 1.00 57.19 114 ASP A C 1
ATOM 905 O O . ASP A 1 114 ? 53.398 -1.368 -24.637 1.00 57.19 114 ASP A O 1
ATOM 909 N N . GLY A 1 115 ? 54.124 0.711 -25.060 1.00 67.12 115 GLY A N 1
ATOM 910 C CA . GLY A 1 115 ? 55.303 0.295 -25.821 1.00 67.12 115 GLY A CA 1
ATOM 911 C C . GLY A 1 115 ? 54.957 -0.407 -27.143 1.00 67.12 115 GLY A C 1
ATOM 912 O O . GLY A 1 115 ? 54.215 0.124 -27.963 1.00 67.12 115 GLY A O 1
ATOM 913 N N . ALA A 1 116 ? 55.534 -1.591 -27.380 1.00 61.69 116 ALA A N 1
ATOM 914 C CA . ALA A 1 116 ? 55.334 -2.371 -28.612 1.00 61.69 116 ALA A CA 1
ATOM 915 C C . ALA A 1 116 ? 54.112 -3.312 -28.567 1.00 61.69 116 ALA A C 1
ATOM 917 O O . ALA A 1 116 ? 53.851 -4.013 -29.543 1.00 61.69 116 ALA A O 1
ATOM 918 N N . ASN A 1 117 ? 53.380 -3.348 -27.448 1.00 59.81 117 ASN A N 1
ATOM 919 C CA . ASN A 1 117 ? 52.210 -4.204 -27.276 1.00 59.81 117 ASN A CA 1
ATOM 920 C C . ASN A 1 117 ? 50.923 -3.372 -27.311 1.00 59.81 117 ASN A C 1
ATOM 922 O O . ASN A 1 117 ? 50.737 -2.432 -26.539 1.00 59.81 117 ASN A O 1
ATOM 926 N N . GLU A 1 118 ? 50.007 -3.757 -28.195 1.00 61.41 118 GLU A N 1
ATOM 927 C CA . GLU A 1 118 ? 48.645 -3.232 -28.231 1.00 61.41 118 GLU A CA 1
ATOM 928 C C . GLU A 1 118 ? 47.791 -4.025 -27.234 1.00 61.41 118 GLU A C 1
ATOM 930 O O . GLU A 1 118 ? 47.538 -5.220 -27.417 1.00 61.41 118 GLU A O 1
ATOM 935 N N . MET A 1 119 ? 47.382 -3.388 -26.135 1.00 61.66 119 MET A N 1
ATOM 936 C CA . MET A 1 119 ? 46.437 -3.998 -25.207 1.00 61.66 119 MET A CA 1
ATOM 937 C C . MET A 1 119 ? 45.021 -3.771 -25.730 1.00 61.66 119 MET A C 1
ATOM 939 O O . MET A 1 119 ? 44.585 -2.639 -25.939 1.00 61.66 119 MET A O 1
ATOM 943 N N . ARG A 1 120 ? 44.287 -4.869 -25.938 1.00 66.06 120 ARG A N 1
ATOM 944 C CA . ARG A 1 120 ? 42.875 -4.813 -26.322 1.00 66.06 120 ARG A CA 1
ATOM 945 C C . ARG A 1 120 ? 42.091 -4.048 -25.257 1.00 66.06 120 ARG A C 1
ATOM 947 O O . ARG A 1 120 ? 42.114 -4.431 -24.088 1.00 66.06 120 ARG A O 1
ATOM 954 N N . GLY A 1 121 ? 41.373 -3.013 -25.690 1.00 66.44 121 GLY A N 1
ATOM 955 C CA . GLY A 1 121 ? 40.352 -2.373 -24.872 1.00 66.44 121 GLY A CA 1
ATOM 956 C C . GLY A 1 121 ? 39.319 -3.399 -24.399 1.00 66.44 121 GLY A C 1
ATOM 957 O O . GLY A 1 121 ? 39.097 -4.430 -25.045 1.00 66.44 121 GLY A O 1
ATOM 958 N N . TRP A 1 122 ? 38.706 -3.139 -23.251 1.00 73.94 122 TRP A N 1
ATOM 959 C CA . TRP A 1 122 ? 37.594 -3.941 -22.765 1.00 73.94 122 TRP A CA 1
ATOM 960 C C . TRP A 1 122 ? 36.284 -3.364 -23.308 1.00 73.94 122 TRP A C 1
ATOM 962 O O . TRP A 1 122 ? 36.125 -2.153 -23.439 1.00 73.94 122 TRP A O 1
ATOM 972 N N . GLY A 1 123 ? 35.349 -4.250 -23.640 1.00 69.06 123 GLY A N 1
ATOM 973 C CA . GLY A 1 123 ? 33.994 -3.890 -24.040 1.00 69.06 123 GLY A CA 1
ATOM 974 C C . GLY A 1 123 ? 33.000 -4.587 -23.125 1.00 69.06 123 GLY A C 1
ATOM 975 O O . GLY A 1 123 ? 33.111 -5.794 -22.899 1.00 69.06 123 GLY A O 1
ATOM 976 N N . LEU A 1 124 ? 32.051 -3.833 -22.583 1.00 70.62 124 LEU A N 1
ATOM 977 C CA . LEU A 1 124 ? 30.909 -4.351 -21.842 1.00 70.62 124 LEU A CA 1
ATOM 978 C C . LEU A 1 124 ? 29.649 -4.088 -22.667 1.00 70.62 124 LEU A C 1
ATOM 980 O O . LEU A 1 124 ? 29.273 -2.935 -22.879 1.00 70.62 124 LEU A O 1
ATOM 984 N N . ASP A 1 125 ? 29.002 -5.165 -23.107 1.00 69.12 125 ASP A N 1
ATOM 985 C CA . ASP A 1 125 ? 27.698 -5.121 -23.768 1.00 69.12 125 ASP A CA 1
ATOM 986 C C . ASP A 1 125 ? 26.653 -5.710 -22.818 1.00 69.12 125 ASP A C 1
ATOM 988 O O . ASP A 1 125 ? 26.703 -6.894 -22.469 1.00 69.12 125 ASP A O 1
ATOM 992 N N . LEU A 1 126 ? 25.760 -4.856 -22.323 1.00 66.12 126 LEU A N 1
ATOM 993 C CA . LEU A 1 126 ? 24.733 -5.210 -21.351 1.00 66.12 126 LEU A CA 1
ATOM 994 C C . LEU A 1 126 ? 23.361 -4.862 -21.932 1.00 66.12 126 LEU A C 1
ATOM 996 O O . LEU A 1 126 ? 22.951 -3.700 -21.963 1.00 66.12 126 LEU A O 1
ATOM 1000 N N . ASP A 1 127 ? 22.635 -5.894 -22.365 1.00 66.25 127 ASP A N 1
ATOM 1001 C CA . ASP A 1 127 ? 21.211 -5.792 -22.682 1.00 66.25 127 ASP A CA 1
ATOM 1002 C C . ASP A 1 127 ? 20.415 -5.885 -21.370 1.00 66.25 127 ASP A C 1
ATOM 1004 O O . ASP A 1 127 ? 20.271 -6.952 -20.762 1.00 66.25 127 ASP A O 1
ATOM 1008 N N . LEU A 1 128 ? 19.906 -4.742 -20.910 1.00 70.50 128 LEU A N 1
ATOM 1009 C CA . LEU A 1 128 ? 19.044 -4.642 -19.738 1.00 70.50 128 LEU A CA 1
ATOM 1010 C C . LEU A 1 128 ? 17.608 -4.398 -20.197 1.00 70.50 128 LEU A C 1
ATOM 1012 O O . LEU A 1 128 ? 17.300 -3.389 -20.828 1.00 70.50 128 LEU A O 1
ATOM 1016 N N . ALA A 1 129 ? 16.707 -5.297 -19.808 1.00 78.50 129 ALA A N 1
ATOM 1017 C CA . ALA A 1 129 ? 15.271 -5.136 -20.012 1.00 78.50 129 ALA A CA 1
ATOM 1018 C C . ALA A 1 129 ? 14.542 -4.979 -18.664 1.00 78.50 129 ALA A C 1
ATOM 1020 O O . ALA A 1 129 ? 13.847 -5.911 -18.247 1.00 78.50 129 ALA A O 1
ATOM 1021 N N . PRO A 1 130 ? 14.759 -3.876 -17.915 1.00 86.06 130 PRO A N 1
ATOM 1022 C CA . PRO A 1 130 ? 14.031 -3.638 -16.680 1.00 86.06 130 PRO A CA 1
ATOM 1023 C C . PRO A 1 130 ? 12.554 -3.388 -16.989 1.00 86.06 130 PRO A C 1
ATOM 1025 O O . PRO A 1 130 ? 12.208 -2.713 -17.962 1.00 86.06 130 PRO A O 1
ATOM 1028 N N . ASP A 1 131 ? 11.682 -3.889 -16.123 1.00 90.44 131 ASP A N 1
ATOM 1029 C CA . ASP A 1 131 ? 10.282 -3.493 -16.168 1.00 90.44 131 ASP A CA 1
ATOM 1030 C C . ASP A 1 131 ? 10.128 -2.184 -15.389 1.00 90.44 131 ASP A C 1
ATOM 1032 O O . ASP A 1 131 ? 10.662 -2.035 -14.289 1.00 90.44 131 ASP A O 1
ATOM 1036 N N . TRP A 1 132 ? 9.379 -1.238 -15.934 1.00 92.19 132 TRP A N 1
ATOM 1037 C CA . TRP A 1 132 ? 8.931 -0.069 -15.190 1.00 92.19 132 TRP A CA 1
ATOM 1038 C C . TRP A 1 132 ? 7.549 -0.334 -14.608 1.00 92.19 132 TRP A C 1
ATOM 1040 O O . TRP A 1 132 ? 6.761 -1.105 -15.161 1.00 92.19 132 TRP A O 1
ATOM 1050 N N . VAL A 1 133 ? 7.261 0.302 -13.479 1.00 94.19 133 VAL A N 1
ATOM 1051 C CA . VAL A 1 133 ? 6.007 0.147 -12.749 1.00 94.19 133 VAL A CA 1
ATOM 1052 C C . VAL A 1 133 ? 5.511 1.516 -12.315 1.00 94.19 133 VAL A C 1
ATOM 1054 O O . VAL A 1 133 ? 6.280 2.327 -11.806 1.00 94.19 133 VAL A O 1
ATOM 1057 N N . VAL A 1 134 ? 4.215 1.753 -12.468 1.00 96.44 134 VAL A N 1
ATOM 1058 C CA . VAL A 1 134 ? 3.487 2.833 -11.800 1.00 96.44 134 VAL A CA 1
ATOM 1059 C C . VAL A 1 134 ? 2.308 2.229 -11.061 1.00 96.44 134 VAL A C 1
ATOM 1061 O O . VAL A 1 134 ? 1.697 1.267 -11.532 1.00 96.44 134 VAL A O 1
ATOM 1064 N N . PHE A 1 135 ? 1.996 2.755 -9.888 1.00 97.25 135 PHE A N 1
ATOM 1065 C CA . PH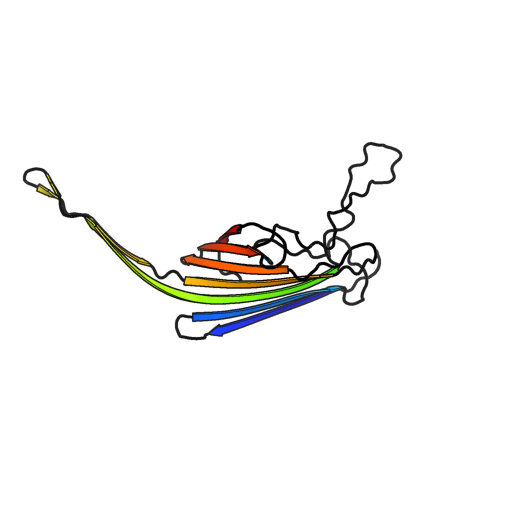E A 1 135 ? 0.931 2.211 -9.060 1.00 97.25 135 PHE A CA 1
ATOM 1066 C C . PHE A 1 135 ? 0.188 3.304 -8.305 1.00 97.25 135 PHE A C 1
ATOM 1068 O O . PHE A 1 135 ? 0.710 4.395 -8.074 1.00 97.25 135 PHE A O 1
ATOM 1075 N N . VAL A 1 136 ? -1.035 2.966 -7.915 1.00 98.12 136 VAL A N 1
ATOM 1076 C CA . VAL A 1 136 ? -1.872 3.737 -7.001 1.00 98.12 136 VAL A CA 1
ATOM 1077 C C . VAL A 1 136 ? -2.525 2.768 -6.026 1.00 98.12 136 VAL A C 1
ATOM 1079 O O . VAL A 1 136 ? -3.053 1.726 -6.431 1.00 98.12 136 VAL A O 1
ATOM 1082 N N . ASP A 1 137 ? -2.483 3.105 -4.746 1.00 98.00 137 ASP A N 1
ATOM 1083 C CA . ASP A 1 137 ? -3.089 2.326 -3.676 1.00 98.00 137 ASP A CA 1
ATOM 1084 C C . ASP A 1 137 ? -4.072 3.218 -2.909 1.00 98.00 137 ASP A C 1
ATOM 1086 O O . ASP A 1 137 ? -3.819 4.400 -2.691 1.00 98.00 137 ASP A O 1
ATOM 1090 N N . ALA A 1 138 ? -5.215 2.666 -2.511 1.00 98.25 138 ALA A N 1
ATOM 1091 C CA . ALA A 1 138 ? -6.229 3.370 -1.735 1.00 98.25 138 ALA A CA 1
ATOM 1092 C C . ALA A 1 138 ? -6.796 2.448 -0.660 1.00 98.25 138 ALA A C 1
ATOM 1094 O O . ALA A 1 138 ? -7.203 1.324 -0.954 1.00 98.25 138 ALA A O 1
ATOM 1095 N N . GLY A 1 139 ? -6.854 2.905 0.585 1.00 97.94 139 GLY A N 1
ATOM 1096 C CA . GLY A 1 139 ? -7.287 2.082 1.704 1.00 97.94 139 GLY A CA 1
ATOM 1097 C C . GLY A 1 139 ? -8.002 2.865 2.791 1.00 97.94 139 GLY A C 1
ATOM 1098 O O . GLY A 1 139 ? -7.809 4.066 2.957 1.00 97.94 139 GLY A O 1
ATOM 1099 N N . ARG A 1 140 ? -8.849 2.162 3.539 1.00 97.38 140 ARG A N 1
ATOM 1100 C CA . ARG A 1 140 ? -9.587 2.705 4.680 1.00 97.38 140 ARG A CA 1
ATOM 1101 C C . ARG A 1 140 ? -9.831 1.618 5.721 1.00 97.38 140 ARG A C 1
ATOM 1103 O O . ARG A 1 140 ? -9.947 0.442 5.374 1.00 97.38 140 ARG A O 1
ATOM 1110 N N . GLY A 1 141 ? -9.931 2.022 6.985 1.00 97.38 141 GLY A N 1
ATOM 1111 C CA . GLY A 1 141 ? -10.311 1.154 8.094 1.00 97.38 141 GLY A CA 1
ATOM 1112 C C . GLY A 1 141 ? -11.428 1.750 8.949 1.00 97.38 141 GLY A C 1
ATOM 1113 O O . GLY A 1 141 ? -11.590 2.968 9.003 1.00 97.38 141 GLY A O 1
ATOM 1114 N N . TRP A 1 142 ? -12.181 0.875 9.611 1.00 96.94 142 TRP A N 1
ATOM 1115 C CA . TRP A 1 142 ? -13.306 1.218 10.481 1.00 96.94 142 TRP A CA 1
ATOM 1116 C C . TRP A 1 142 ? -13.194 0.524 11.837 1.00 96.94 142 TRP A C 1
ATOM 1118 O O . TRP A 1 142 ? -12.727 -0.619 11.929 1.00 96.94 142 TRP A O 1
ATOM 1128 N N . SER A 1 143 ? -13.663 1.198 12.880 1.00 95.69 143 SER A N 1
ATOM 1129 C CA . SER A 1 143 ? -13.825 0.649 14.220 1.00 95.69 143 SER A CA 1
ATOM 1130 C C . SER A 1 143 ? -15.286 0.265 14.457 1.00 95.69 143 SER A C 1
ATOM 1132 O O . SER A 1 143 ? -16.207 1.004 14.133 1.00 95.69 143 SER A O 1
ATOM 1134 N N . MET A 1 144 ? -15.507 -0.894 15.072 1.00 94.94 144 MET A N 1
ATOM 1135 C CA . MET A 1 144 ? -16.814 -1.309 15.597 1.00 94.94 144 MET A CA 1
ATOM 1136 C C . MET A 1 144 ? -16.943 -0.990 17.096 1.00 94.94 144 MET A C 1
ATOM 1138 O O . MET A 1 144 ? -17.929 -1.343 17.739 1.00 94.94 144 MET A O 1
ATOM 1142 N N . ASP A 1 145 ? -15.924 -0.347 17.664 1.00 90.06 145 ASP A N 1
ATOM 1143 C CA . ASP A 1 145 ? -15.924 0.238 18.997 1.00 90.06 145 ASP A CA 1
ATOM 1144 C C . ASP A 1 145 ? -16.117 1.753 18.874 1.00 90.06 145 ASP A C 1
ATOM 1146 O O . ASP A 1 145 ? -15.270 2.439 18.302 1.00 90.06 145 ASP A O 1
ATOM 1150 N N . ALA A 1 146 ? -17.217 2.262 19.436 1.00 86.75 146 ALA A N 1
ATOM 1151 C CA . ALA A 1 146 ? -17.595 3.673 19.383 1.00 86.75 146 ALA A CA 1
ATOM 1152 C C . ALA A 1 146 ? -16.604 4.614 20.092 1.00 86.75 146 ALA A C 1
ATOM 1154 O O . ALA A 1 146 ? -16.649 5.822 19.875 1.00 86.75 146 ALA A O 1
ATOM 1155 N N . SER A 1 147 ? -15.720 4.085 20.943 1.00 88.12 147 SER A N 1
ATOM 1156 C CA . SER A 1 147 ? -14.666 4.872 21.593 1.00 88.12 147 SER A CA 1
ATOM 1157 C C . SER A 1 147 ? -13.459 5.143 20.690 1.00 88.12 147 SER A C 1
ATOM 1159 O O . SER A 1 147 ? -12.602 5.953 21.044 1.00 88.12 147 SER A O 1
ATOM 1161 N N . ARG A 1 148 ? -13.378 4.479 19.530 1.00 91.06 148 ARG A N 1
ATOM 1162 C CA . ARG A 1 148 ? -12.252 4.573 18.601 1.00 91.06 148 ARG A CA 1
ATOM 1163 C C . ARG A 1 148 ? -12.692 5.148 17.255 1.00 91.06 148 ARG A C 1
ATOM 1165 O O . ARG A 1 148 ? -13.772 4.804 16.777 1.00 91.06 148 ARG A O 1
ATOM 1172 N N . PRO A 1 149 ? -11.866 6.003 16.632 1.00 93.44 149 PRO A N 1
ATOM 1173 C CA . PRO A 1 149 ? -12.229 6.654 15.384 1.00 93.44 149 PRO A CA 1
ATOM 1174 C C . PRO A 1 149 ? -12.182 5.686 14.199 1.00 93.44 149 PRO A C 1
ATOM 1176 O O . PRO A 1 149 ? -11.318 4.808 14.123 1.00 93.44 149 PRO A O 1
ATOM 1179 N N . ASP A 1 150 ? -13.063 5.917 13.230 1.00 95.56 150 ASP A N 1
ATOM 1180 C CA . ASP A 1 150 ? -12.862 5.431 11.869 1.00 95.56 150 ASP A CA 1
ATOM 1181 C C . ASP A 1 150 ? -11.722 6.205 11.209 1.00 95.56 150 ASP A C 1
ATOM 1183 O O . ASP A 1 150 ? -11.505 7.382 11.496 1.00 95.56 150 ASP A O 1
ATOM 1187 N N . GLN A 1 151 ? -11.010 5.554 10.293 1.00 94.88 151 GLN A N 1
ATOM 1188 C CA . GLN A 1 151 ? -9.978 6.222 9.510 1.00 94.88 151 GLN A CA 1
ATOM 1189 C C . GLN A 1 151 ? -10.589 6.870 8.272 1.00 94.88 151 GLN A C 1
ATOM 1191 O O . GLN A 1 151 ? -11.528 6.331 7.678 1.00 94.88 151 GLN A O 1
ATOM 1196 N N . ASP A 1 152 ? -10.031 8.000 7.850 1.00 95.06 152 ASP A N 1
ATOM 1197 C CA . ASP A 1 152 ? -10.307 8.558 6.530 1.00 95.06 152 ASP A CA 1
ATOM 1198 C C . ASP A 1 152 ? -9.697 7.677 5.432 1.00 95.06 152 ASP A C 1
ATOM 1200 O O . ASP A 1 152 ? -8.839 6.823 5.678 1.00 95.06 152 ASP A O 1
ATOM 1204 N N . MET A 1 153 ? -10.170 7.850 4.197 1.00 96.31 153 MET A N 1
ATOM 1205 C CA . MET A 1 153 ? -9.572 7.158 3.058 1.00 96.31 153 MET A CA 1
ATOM 1206 C C . MET A 1 153 ? -8.174 7.723 2.797 1.00 96.31 153 MET A C 1
ATOM 1208 O O . MET A 1 153 ? -8.026 8.915 2.540 1.00 96.31 153 MET A O 1
ATOM 1212 N N . ALA A 1 154 ? -7.174 6.848 2.828 1.00 97.25 154 ALA A N 1
ATOM 1213 C CA . ALA A 1 154 ? -5.802 7.156 2.464 1.00 97.25 154 ALA A CA 1
ATOM 1214 C C . ALA A 1 154 ? -5.512 6.662 1.048 1.00 97.25 154 ALA A C 1
ATOM 1216 O O . ALA A 1 154 ? -5.930 5.566 0.673 1.00 97.25 154 ALA A O 1
ATOM 1217 N N . VAL A 1 155 ? -4.790 7.461 0.275 1.00 98.06 155 VAL A N 1
ATOM 1218 C CA . VAL A 1 155 ? -4.409 7.174 -1.103 1.00 98.06 155 VAL A CA 1
ATOM 1219 C C . VAL A 1 155 ? -2.939 7.512 -1.263 1.00 98.06 155 VAL A C 1
ATOM 1221 O O . VAL A 1 155 ? -2.510 8.582 -0.842 1.00 98.06 155 VAL A O 1
ATOM 1224 N N . ASP A 1 156 ? -2.171 6.637 -1.895 1.00 98.06 156 ASP A N 1
ATOM 1225 C CA . ASP A 1 156 ? -0.818 6.938 -2.348 1.00 98.06 156 ASP A CA 1
ATOM 1226 C C . ASP A 1 156 ? -0.631 6.555 -3.814 1.00 98.06 156 ASP A C 1
ATOM 1228 O O . ASP A 1 156 ? -1.437 5.844 -4.417 1.00 98.06 156 ASP A O 1
ATOM 1232 N N . ALA A 1 157 ? 0.430 7.090 -4.402 1.00 97.94 157 ALA A N 1
ATOM 1233 C CA . ALA A 1 157 ? 0.876 6.694 -5.720 1.00 97.94 157 ALA A CA 1
ATOM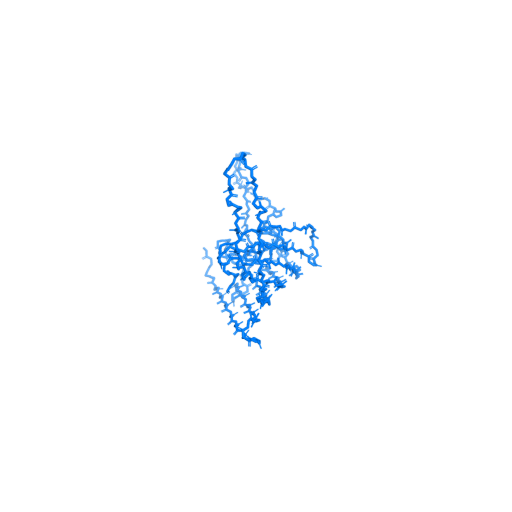 1234 C C . ALA A 1 157 ? 2.391 6.590 -5.744 1.00 97.94 157 ALA A C 1
ATOM 1236 O O . ALA A 1 157 ? 3.104 7.201 -4.942 1.00 97.94 157 ALA A O 1
ATOM 1237 N N . GLY A 1 158 ? 2.899 5.832 -6.702 1.00 97.12 158 GLY A N 1
ATOM 1238 C CA . GLY A 1 158 ? 4.327 5.697 -6.842 1.00 97.12 158 GLY A CA 1
ATOM 1239 C C . GLY A 1 158 ? 4.768 5.059 -8.136 1.00 97.12 158 GLY A C 1
ATOM 1240 O O . GLY A 1 158 ? 3.977 4.679 -9.001 1.00 97.12 158 GLY A O 1
ATOM 1241 N N . VAL A 1 159 ? 6.083 4.978 -8.252 1.00 96.94 159 VAL A N 1
ATOM 1242 C CA . VAL A 1 159 ? 6.786 4.481 -9.425 1.00 96.94 159 VAL A CA 1
ATOM 1243 C C . VAL A 1 159 ? 7.862 3.501 -8.990 1.00 96.94 159 VAL A C 1
ATOM 1245 O O . VAL A 1 159 ? 8.314 3.522 -7.845 1.00 96.94 159 VAL A O 1
ATOM 1248 N N . GLY A 1 160 ? 8.297 2.636 -9.892 1.00 94.62 160 GLY A N 1
ATOM 1249 C CA . GLY A 1 160 ? 9.396 1.735 -9.611 1.00 94.62 160 GLY A CA 1
ATOM 1250 C C . GLY A 1 160 ? 10.006 1.102 -10.843 1.00 94.62 160 GLY A C 1
ATOM 1251 O O . GLY A 1 160 ? 9.476 1.183 -11.950 1.00 94.62 160 GLY A O 1
ATOM 1252 N N . LEU A 1 161 ? 11.140 0.459 -10.611 1.00 93.12 161 LEU A N 1
ATOM 1253 C CA . LEU A 1 161 ? 11.868 -0.333 -11.588 1.00 93.12 161 LEU A CA 1
ATOM 1254 C C . LEU 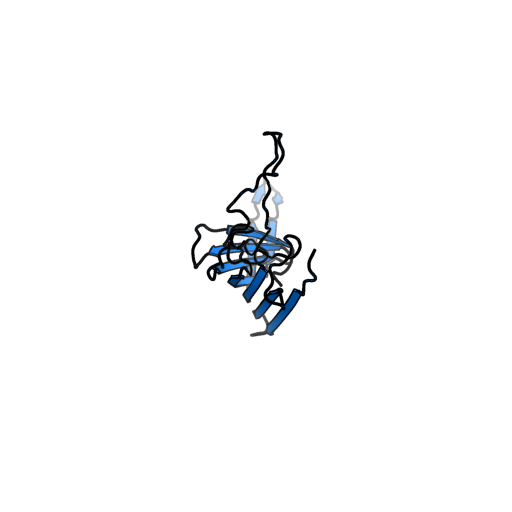A 1 161 ? 12.045 -1.735 -11.025 1.00 93.12 161 LEU A C 1
ATOM 1256 O O . LEU A 1 161 ? 12.488 -1.902 -9.889 1.00 93.12 161 LEU A O 1
ATOM 1260 N N . LEU A 1 162 ? 11.722 -2.742 -11.824 1.00 90.25 162 LEU A N 1
ATOM 1261 C CA . LEU A 1 162 ? 11.902 -4.145 -11.501 1.00 90.25 162 LEU A CA 1
ATOM 1262 C C . LEU A 1 162 ? 12.991 -4.721 -12.403 1.00 90.25 162 LEU A C 1
ATOM 1264 O O . LEU A 1 162 ? 12.831 -4.846 -13.616 1.00 90.25 162 LEU A O 1
ATOM 1268 N N . ILE A 1 163 ? 14.099 -5.110 -11.784 1.00 88.06 163 ILE A N 1
ATOM 1269 C CA . ILE A 1 163 ? 15.207 -5.794 -12.440 1.00 88.06 163 ILE A CA 1
ATOM 1270 C C . ILE A 1 163 ? 15.141 -7.252 -11.997 1.00 88.06 163 ILE A C 1
ATOM 1272 O O . ILE A 1 163 ? 15.504 -7.599 -10.869 1.00 88.06 163 ILE A O 1
ATOM 1276 N N . ASN A 1 164 ? 14.648 -8.119 -12.884 1.00 83.88 164 ASN A N 1
ATOM 1277 C CA . ASN A 1 164 ? 14.423 -9.539 -12.610 1.00 83.88 164 ASN A CA 1
ATOM 1278 C C . ASN A 1 164 ? 13.471 -9.773 -11.413 1.00 83.88 164 ASN A C 1
ATOM 1280 O O . ASN A 1 164 ? 12.254 -9.797 -11.582 1.00 83.88 164 ASN A O 1
ATOM 1284 N N . ARG A 1 165 ? 14.014 -9.944 -10.200 1.00 86.31 165 ARG A N 1
ATOM 1285 C CA . ARG A 1 165 ? 13.251 -10.165 -8.956 1.00 86.31 165 ARG A CA 1
ATOM 1286 C C . ARG A 1 165 ? 13.408 -9.039 -7.937 1.00 86.31 165 ARG A C 1
ATOM 1288 O O . ARG A 1 165 ? 12.770 -9.112 -6.895 1.00 86.31 165 ARG A O 1
ATOM 1295 N N . ILE A 1 166 ? 14.250 -8.043 -8.193 1.00 91.38 166 ILE A N 1
ATOM 1296 C CA . ILE A 1 166 ? 14.492 -6.935 -7.265 1.00 91.38 166 ILE A CA 1
ATOM 1297 C C . ILE A 1 166 ? 13.764 -5.712 -7.802 1.00 91.38 166 ILE A C 1
ATOM 1299 O O . ILE A 1 166 ? 14.027 -5.280 -8.922 1.00 91.38 166 ILE A O 1
ATOM 1303 N N . GLY A 1 167 ? 12.834 -5.182 -7.014 1.00 92.50 167 GLY A N 1
ATOM 1304 C CA . GLY A 1 167 ? 12.104 -3.966 -7.338 1.00 92.50 167 GLY A CA 1
ATOM 1305 C C . GLY A 1 167 ? 12.540 -2.805 -6.454 1.00 92.50 167 GLY A C 1
ATOM 1306 O O . GLY A 1 167 ? 12.578 -2.946 -5.232 1.00 92.50 167 GLY A O 1
ATOM 1307 N N . LEU A 1 168 ? 12.858 -1.675 -7.077 1.00 95.00 168 LEU A N 1
ATOM 1308 C CA . LEU A 1 168 ? 13.155 -0.401 -6.429 1.00 95.00 168 LEU A CA 1
ATOM 1309 C C . LEU A 1 168 ? 11.955 0.516 -6.637 1.00 95.00 168 LEU A C 1
ATOM 1311 O O . LEU A 1 168 ? 11.553 0.724 -7.781 1.00 95.00 168 LEU A O 1
ATOM 1315 N N . TYR A 1 169 ? 11.387 1.051 -5.562 1.00 96.25 169 TYR A N 1
ATOM 1316 C CA . TYR A 1 169 ? 10.149 1.821 -5.629 1.00 96.25 169 TYR A CA 1
ATOM 1317 C C . TYR A 1 169 ? 10.251 3.128 -4.852 1.00 96.25 169 TYR A C 1
ATOM 1319 O O . TYR A 1 169 ? 10.939 3.219 -3.836 1.00 96.25 169 TYR A O 1
ATOM 1327 N N . LEU A 1 170 ? 9.509 4.118 -5.334 1.00 97.44 170 LEU A N 1
ATOM 1328 C CA . LEU A 1 170 ? 9.246 5.384 -4.671 1.00 97.44 170 LEU A CA 1
ATOM 1329 C C . LEU A 1 170 ? 7.736 5.551 -4.544 1.00 97.44 170 LEU A C 1
ATOM 1331 O O . LEU A 1 170 ? 7.028 5.412 -5.540 1.00 97.44 170 LEU A O 1
ATOM 1335 N N . ALA A 1 171 ? 7.252 5.853 -3.345 1.00 97.75 171 ALA A N 1
ATOM 1336 C CA . ALA A 1 171 ? 5.842 6.110 -3.070 1.00 97.75 171 ALA A CA 1
ATOM 1337 C C . ALA A 1 171 ? 5.653 7.458 -2.378 1.00 97.75 171 ALA A C 1
ATOM 1339 O O . ALA A 1 171 ? 6.481 7.872 -1.564 1.00 97.75 171 ALA A O 1
ATOM 1340 N N . HIS A 1 172 ? 4.543 8.119 -2.682 1.00 97.56 172 HIS A N 1
ATOM 1341 C CA . HIS A 1 172 ? 4.156 9.386 -2.086 1.00 97.56 172 HIS A CA 1
ATOM 1342 C C . HIS A 1 172 ? 2.670 9.356 -1.701 1.00 97.56 172 HIS A C 1
ATOM 1344 O O . HIS A 1 172 ? 1.839 9.010 -2.548 1.00 97.56 172 HIS A O 1
ATOM 1350 N N . PRO A 1 173 ? 2.315 9.715 -0.455 1.00 97.50 173 PRO A N 1
ATOM 1351 C CA . PRO A 1 173 ? 0.925 9.815 -0.049 1.00 97.50 173 PRO A CA 1
ATOM 1352 C C . PRO A 1 173 ? 0.255 11.007 -0.745 1.00 97.50 173 PRO A C 1
ATOM 1354 O O . PRO A 1 173 ? 0.805 12.103 -0.806 1.00 97.50 173 PRO A O 1
ATOM 1357 N N . LEU A 1 174 ? -0.942 10.788 -1.281 1.00 96.62 174 LEU A N 1
ATOM 1358 C CA . LEU A 1 174 ? -1.746 11.798 -1.972 1.00 96.62 174 LEU A CA 1
ATOM 1359 C C . LEU A 1 174 ? -2.778 12.457 -1.049 1.00 96.62 174 LEU A C 1
ATOM 1361 O O . LEU A 1 174 ? -3.225 13.568 -1.329 1.00 96.62 174 LEU A O 1
ATOM 1365 N N . THR A 1 175 ? -3.177 11.789 0.038 1.00 93.50 175 THR A N 1
ATOM 1366 C CA . THR A 1 175 ? -4.213 12.285 0.959 1.00 93.50 175 THR A CA 1
ATOM 1367 C C . THR A 1 175 ? -3.750 12.233 2.410 1.00 93.50 175 THR A C 1
ATOM 1369 O O . THR A 1 175 ? -3.809 11.191 3.064 1.00 93.50 175 THR A O 1
ATOM 1372 N N . GLY A 1 176 ? -3.313 13.368 2.949 1.00 78.69 176 GLY A N 1
ATOM 1373 C CA . GLY A 1 176 ? -2.729 13.404 4.290 1.00 78.69 176 GLY A CA 1
ATOM 1374 C C . GLY A 1 176 ? -1.387 12.664 4.360 1.00 78.69 176 GLY A C 1
ATOM 1375 O O . GLY A 1 176 ? -1.050 11.855 3.503 1.00 78.69 176 GLY A O 1
ATOM 1376 N N . GLY A 1 177 ? -0.590 12.965 5.382 1.00 78.12 177 GLY A N 1
ATOM 1377 C CA . GLY A 1 177 ? 0.806 12.526 5.434 1.00 78.12 177 GLY A CA 1
ATOM 1378 C C . GLY A 1 177 ? 1.730 13.385 4.565 1.00 78.12 177 GLY A C 1
ATOM 1379 O O . GLY A 1 177 ? 1.297 14.270 3.828 1.00 78.12 177 GLY A O 1
ATOM 1380 N N . SER A 1 178 ? 3.033 13.168 4.710 1.00 81.38 178 SER A N 1
ATOM 1381 C CA . SER A 1 178 ? 4.060 13.875 3.954 1.00 81.38 178 SER A CA 1
ATOM 1382 C C . SER A 1 178 ? 5.308 13.011 3.822 1.00 81.38 178 SER A C 1
ATOM 1384 O O . SER A 1 178 ? 5.552 12.114 4.627 1.00 81.38 178 SER A O 1
ATOM 1386 N N . GLY A 1 179 ? 6.105 13.297 2.795 1.00 88.06 179 GLY A N 1
ATOM 1387 C CA . GLY A 1 179 ? 7.362 12.603 2.539 1.00 88.06 179 GLY A CA 1
ATOM 1388 C C . GLY A 1 179 ? 7.301 11.637 1.361 1.00 88.06 179 GLY A C 1
ATOM 1389 O O . GLY A 1 179 ? 6.242 11.308 0.830 1.00 88.06 179 GLY A O 1
ATOM 1390 N N . LEU A 1 180 ? 8.484 11.241 0.912 1.00 93.62 180 LEU A N 1
ATOM 1391 C CA . LEU A 1 180 ? 8.689 10.258 -0.141 1.00 93.62 180 LEU A CA 1
ATOM 1392 C C . LEU A 1 180 ? 9.261 9.006 0.521 1.00 93.62 180 LEU A C 1
ATOM 1394 O O . LEU A 1 180 ? 10.266 9.103 1.226 1.00 93.62 180 LEU A O 1
ATOM 1398 N N . ASN A 1 181 ? 8.640 7.851 0.304 1.00 96.38 181 ASN A N 1
ATOM 1399 C CA . ASN A 1 181 ? 9.155 6.586 0.808 1.00 96.38 181 ASN A CA 1
ATOM 1400 C C . ASN A 1 181 ? 9.902 5.850 -0.305 1.00 96.38 181 ASN A C 1
ATOM 1402 O O . ASN A 1 181 ? 9.321 5.551 -1.349 1.00 96.38 181 ASN A O 1
ATOM 1406 N N . PHE A 1 182 ? 11.178 5.548 -0.073 1.00 96.75 182 PHE A N 1
ATOM 1407 C CA . PHE A 1 182 ? 11.967 4.670 -0.929 1.00 96.75 182 PHE A CA 1
ATOM 1408 C C . PHE A 1 182 ? 12.051 3.289 -0.297 1.00 96.75 182 PHE A C 1
ATOM 1410 O O . PHE A 1 182 ? 12.478 3.159 0.850 1.00 96.75 182 PHE A O 1
ATOM 1417 N N . PHE A 1 183 ? 11.711 2.253 -1.059 1.00 95.62 183 PHE A N 1
ATOM 1418 C CA . PHE A 1 183 ? 11.775 0.885 -0.564 1.00 95.62 183 PHE A CA 1
ATOM 1419 C C . PHE A 1 183 ? 12.223 -0.103 -1.636 1.00 95.62 183 PHE A C 1
ATOM 1421 O O . PHE A 1 183 ? 12.041 0.090 -2.842 1.00 95.62 183 PHE A O 1
ATOM 1428 N N . VAL A 1 184 ? 12.806 -1.200 -1.159 1.00 95.25 184 VAL A N 1
ATOM 1429 C CA . VAL A 1 184 ? 13.267 -2.317 -1.981 1.00 95.25 184 VAL A CA 1
ATOM 1430 C C . VAL A 1 184 ? 12.402 -3.528 -1.681 1.00 95.25 184 VAL A C 1
ATOM 1432 O O . VAL A 1 184 ? 12.144 -3.849 -0.522 1.00 95.25 184 VAL A O 1
ATOM 1435 N N . ARG A 1 185 ? 11.970 -4.230 -2.727 1.00 92.38 185 ARG A N 1
ATOM 1436 C CA . ARG A 1 185 ? 11.154 -5.437 -2.603 1.00 92.38 185 ARG A CA 1
ATOM 1437 C C . ARG A 1 185 ? 11.756 -6.595 -3.382 1.00 92.38 185 ARG A C 1
ATOM 1439 O O . ARG A 1 185 ? 12.223 -6.430 -4.507 1.00 92.38 185 ARG A O 1
ATOM 1446 N N . LEU A 1 186 ? 11.676 -7.784 -2.792 1.00 90.69 186 LEU A N 1
ATOM 1447 C CA . LEU A 1 186 ? 11.960 -9.044 -3.468 1.00 90.69 186 LEU A CA 1
ATOM 1448 C C . LEU A 1 186 ? 10.653 -9.620 -4.032 1.00 90.69 186 LEU A C 1
ATOM 1450 O O . LEU A 1 186 ? 9.732 -9.949 -3.287 1.00 90.69 186 LEU A O 1
ATOM 1454 N N . GLY A 1 187 ? 10.584 -9.753 -5.351 1.00 80.12 187 GLY A N 1
ATOM 1455 C CA . GLY A 1 187 ? 9.426 -10.248 -6.088 1.00 80.12 187 GLY A CA 1
ATOM 1456 C C . GLY A 1 187 ? 8.379 -9.174 -6.426 1.00 80.12 187 GLY A C 1
ATOM 1457 O O . GLY A 1 187 ? 8.498 -8.016 -6.015 1.00 80.12 187 GLY A O 1
ATOM 1458 N N . PRO A 1 188 ? 7.347 -9.550 -7.203 1.00 73.31 188 PRO A N 1
ATOM 1459 C CA . PRO A 1 188 ? 6.272 -8.642 -7.600 1.00 73.31 188 PRO A CA 1
ATOM 1460 C C . PRO A 1 188 ? 5.419 -8.180 -6.405 1.00 73.31 188 PRO A C 1
ATOM 1462 O O . PRO A 1 188 ? 5.430 -8.789 -5.325 1.00 73.31 188 PRO A O 1
ATOM 1465 N N . ARG A 1 189 ? 4.667 -7.085 -6.592 1.00 81.12 189 ARG A N 1
ATOM 1466 C CA . ARG A 1 189 ? 3.801 -6.515 -5.549 1.00 81.12 189 ARG A CA 1
ATOM 1467 C C . ARG A 1 189 ? 2.613 -7.414 -5.208 1.00 81.12 189 ARG A C 1
ATOM 1469 O O . ARG A 1 189 ? 2.323 -7.575 -4.019 1.00 81.12 189 ARG A O 1
ATOM 1476 N N . PHE A 1 190 ? 1.971 -8.025 -6.203 1.00 74.50 190 PHE A N 1
ATOM 1477 C CA . PHE A 1 190 ? 0.905 -9.010 -6.005 1.00 74.50 190 PHE A CA 1
ATOM 1478 C C . PHE A 1 190 ? 0.670 -9.884 -7.229 1.00 74.50 190 PHE A C 1
ATOM 1480 O O . PHE A 1 190 ? 1.139 -9.543 -8.336 1.00 74.50 190 PHE A O 1
#

pLDDT: mean 87.19, std 12.21, range [53.91, 98.5]